Protein AF-A0A943KEZ8-F1 (afdb_monomer_lite)

Radius of gyration: 39.44 Å; chains: 1; bounding box: 68×54×112 Å

Structure (mmCIF, N/CA/C/O backbone):
data_AF-A0A943KEZ8-F1
#
_entry.id   AF-A0A943KEZ8-F1
#
loop_
_atom_site.group_PDB
_atom_site.id
_atom_site.type_symbol
_atom_site.label_atom_id
_atom_site.label_alt_id
_atom_site.label_comp_id
_atom_site.label_asym_id
_atom_site.label_entity_id
_atom_site.label_seq_id
_atom_site.pdbx_PDB_ins_code
_atom_site.Cartn_x
_atom_site.Cartn_y
_atom_site.Cartn_z
_atom_site.occupancy
_atom_site.B_iso_or_equiv
_atom_site.auth_seq_id
_atom_site.auth_comp_id
_atom_site.auth_asym_id
_atom_site.auth_atom_id
_atom_site.pdbx_PDB_model_num
ATOM 1 N N . MET A 1 1 ? -44.446 8.810 81.508 1.00 45.78 1 MET A N 1
ATOM 2 C CA . MET A 1 1 ? -43.517 8.700 80.352 1.00 45.78 1 MET A CA 1
ATOM 3 C C . MET A 1 1 ? -42.899 10.041 79.927 1.00 45.78 1 MET A C 1
ATOM 5 O O . MET A 1 1 ? -42.283 10.109 78.877 1.00 45.78 1 MET A O 1
ATOM 9 N N . ALA A 1 2 ? -42.937 11.063 80.788 1.00 45.16 2 ALA A N 1
ATOM 10 C CA . ALA A 1 2 ? -42.216 12.330 80.627 1.00 45.16 2 ALA A CA 1
ATOM 11 C C . ALA A 1 2 ? -41.292 12.594 81.838 1.00 45.16 2 ALA A C 1
ATOM 13 O O . ALA A 1 2 ? -41.100 13.724 82.258 1.00 45.16 2 ALA A O 1
ATOM 14 N N . GLU A 1 3 ? -40.762 11.524 82.444 1.00 40.28 3 GLU A N 1
ATOM 15 C CA . GLU A 1 3 ? -40.077 11.580 83.750 1.00 40.28 3 GLU A CA 1
ATOM 16 C C . GLU A 1 3 ? -38.714 10.853 83.755 1.00 40.28 3 GLU A C 1
ATOM 18 O O . GLU A 1 3 ? -38.039 10.785 84.773 1.00 40.28 3 GLU A O 1
ATOM 23 N N . ARG A 1 4 ? -38.266 10.327 82.601 1.00 48.12 4 ARG A N 1
ATOM 24 C CA . ARG A 1 4 ? -36.913 9.751 82.413 1.00 48.12 4 ARG A CA 1
ATOM 25 C C . ARG A 1 4 ? -36.023 10.520 81.435 1.00 48.12 4 ARG A C 1
ATOM 27 O O . ARG A 1 4 ? -34.868 10.161 81.252 1.00 48.12 4 ARG A O 1
ATOM 34 N N . LEU A 1 5 ? -36.535 11.588 80.836 1.00 49.25 5 LEU A N 1
ATOM 35 C CA . LEU A 1 5 ? -35.779 12.491 79.974 1.00 49.25 5 LEU A CA 1
ATOM 36 C C . LEU A 1 5 ? -36.129 13.901 80.430 1.00 49.25 5 LEU A C 1
ATOM 38 O O . LEU A 1 5 ? -37.145 14.453 80.021 1.00 49.25 5 LEU A O 1
ATOM 42 N N . GLY A 1 6 ? -35.332 14.429 81.360 1.00 46.72 6 GLY A N 1
ATOM 43 C CA . GLY A 1 6 ? -35.483 15.762 81.940 1.00 46.72 6 GLY A CA 1
ATOM 44 C C . GLY A 1 6 ? -35.232 16.870 80.922 1.00 46.72 6 GLY A C 1
ATOM 45 O O . GLY A 1 6 ? -34.249 17.596 81.027 1.00 46.72 6 GLY A O 1
ATOM 46 N N . VAL A 1 7 ? -36.114 17.002 79.935 1.00 43.28 7 VAL A N 1
ATOM 47 C CA . VAL A 1 7 ? -36.135 18.121 78.998 1.00 43.28 7 VAL A CA 1
ATOM 48 C C . VAL A 1 7 ? -37.590 18.515 78.773 1.00 43.28 7 VAL A C 1
ATOM 50 O O . VAL A 1 7 ? -38.419 17.731 78.328 1.00 43.28 7 VAL A O 1
ATOM 53 N N . THR A 1 8 ? -37.885 19.747 79.164 1.00 42.28 8 THR A N 1
ATOM 54 C CA . THR A 1 8 ? -39.201 20.385 79.192 1.00 42.28 8 THR A CA 1
ATOM 55 C C . THR A 1 8 ? -39.702 20.715 77.780 1.00 42.28 8 THR A C 1
ATOM 57 O O . THR A 1 8 ? -38.915 21.110 76.917 1.00 42.28 8 THR A O 1
ATOM 60 N N . ASP A 1 9 ? -41.027 20.662 77.584 1.00 48.47 9 ASP A N 1
ATOM 61 C CA . ASP A 1 9 ? -41.795 20.967 76.351 1.00 48.47 9 ASP A CA 1
ATOM 62 C C . ASP A 1 9 ? -41.469 22.305 75.653 1.00 48.47 9 ASP A C 1
ATOM 64 O O . ASP A 1 9 ? -41.923 22.586 74.545 1.00 48.47 9 ASP A O 1
ATOM 68 N N . LYS A 1 10 ? -40.619 23.143 76.249 1.00 45.59 10 LYS A N 1
ATOM 69 C CA . LYS A 1 10 ? -40.111 24.372 75.629 1.00 45.59 10 LYS A CA 1
ATOM 70 C C . LYS A 1 10 ? -39.054 24.125 74.543 1.00 45.59 10 LYS A C 1
ATOM 72 O O . LYS A 1 10 ? -38.742 25.053 73.799 1.00 45.59 10 LYS A O 1
ATOM 77 N N . ALA A 1 11 ? -38.511 22.910 74.423 1.00 46.69 11 ALA A N 1
ATOM 78 C CA . ALA A 1 11 ? -37.498 22.575 73.415 1.00 46.69 11 ALA A CA 1
ATOM 79 C C . ALA A 1 11 ? -38.075 22.281 72.014 1.00 46.69 11 ALA A C 1
ATOM 81 O O . ALA A 1 11 ? -37.350 22.383 71.025 1.00 46.69 11 ALA A O 1
ATOM 82 N N . VAL A 1 12 ? -39.370 21.966 71.904 1.00 45.66 12 VAL A N 1
ATOM 83 C CA . VAL A 1 12 ? -40.003 21.654 70.609 1.00 45.66 12 VAL A CA 1
ATOM 84 C C . VAL A 1 12 ? -40.349 22.931 69.833 1.00 45.66 12 VAL A C 1
ATOM 86 O O . VAL A 1 12 ? -40.200 22.974 68.617 1.00 45.66 12 VAL A O 1
ATOM 89 N N . SER A 1 13 ? -40.673 24.028 70.526 1.00 47.19 13 SER A N 1
ATOM 90 C CA . SER A 1 13 ? -41.039 25.301 69.881 1.00 47.19 13 SER A CA 1
ATOM 91 C C . SER A 1 13 ? -39.859 26.039 69.223 1.00 47.19 13 SER A C 1
ATOM 93 O O . SER A 1 13 ? -40.076 26.858 68.336 1.00 47.19 13 SER A O 1
ATOM 95 N N . ARG A 1 14 ? -38.602 25.731 69.582 1.00 43.28 14 ARG A N 1
ATOM 96 C CA . ARG A 1 14 ? -37.415 26.326 68.930 1.00 43.28 14 ARG A CA 1
ATOM 97 C C . ARG A 1 14 ? -36.926 25.558 67.696 1.00 43.28 14 ARG A C 1
ATOM 99 O O . ARG A 1 14 ? -36.052 26.063 66.996 1.00 43.28 14 ARG A O 1
ATOM 106 N N . ARG A 1 15 ? -37.483 24.373 67.407 1.00 50.00 15 ARG A N 1
ATOM 107 C CA . ARG A 1 15 ? -37.123 23.570 66.222 1.00 50.00 15 ARG A CA 1
ATOM 108 C C . ARG A 1 15 ? -37.780 24.043 64.923 1.00 50.00 15 ARG A C 1
ATOM 110 O O . ARG A 1 15 ? -37.242 23.746 63.866 1.00 50.00 15 ARG A O 1
ATOM 117 N N . GLU A 1 16 ? -38.867 24.814 64.979 1.00 46.09 16 GLU A N 1
ATOM 118 C CA . GLU A 1 16 ? -39.519 25.341 63.768 1.00 46.09 16 GLU A CA 1
ATOM 119 C C . GLU A 1 16 ? -38.921 26.659 63.249 1.00 46.09 16 GLU A C 1
ATOM 121 O O . GLU A 1 16 ? -39.161 27.032 62.106 1.00 46.09 16 GLU A O 1
ATOM 126 N N . THR A 1 17 ? -38.114 27.380 64.039 1.00 48.50 17 THR A N 1
ATOM 127 C CA . THR A 1 17 ? -37.692 28.755 63.686 1.00 48.50 17 THR A CA 1
ATOM 128 C C . THR A 1 17 ? -36.254 28.883 63.161 1.00 48.50 17 THR A C 1
ATOM 130 O O . THR A 1 17 ? -35.682 29.972 63.184 1.00 48.50 17 THR A O 1
ATOM 133 N N . GLY A 1 18 ? -35.647 27.796 62.670 1.00 47.22 18 GLY A N 1
ATOM 134 C CA . GLY A 1 18 ? -34.486 27.867 61.764 1.00 47.22 18 GLY A CA 1
ATOM 135 C C . GLY A 1 18 ? -33.229 28.598 62.272 1.00 47.22 18 GLY A C 1
ATOM 136 O O . GLY A 1 18 ? -32.438 29.073 61.461 1.00 47.22 18 GLY A O 1
ATOM 137 N N . LYS A 1 19 ? -33.012 28.711 63.589 1.00 44.53 19 LYS A N 1
ATOM 138 C CA . LYS A 1 19 ? -31.811 29.337 64.175 1.00 44.53 19 LYS A CA 1
ATOM 139 C C . LYS A 1 19 ? -31.257 28.501 65.326 1.00 44.53 19 LYS A C 1
ATOM 141 O O . LYS A 1 19 ? -31.644 28.675 66.477 1.00 44.53 19 LYS A O 1
ATOM 146 N N . GLY A 1 20 ? -30.317 27.619 65.002 1.00 41.53 20 GLY A N 1
ATOM 147 C CA . GLY A 1 20 ? -29.511 26.890 65.980 1.00 41.53 20 GLY A CA 1
ATOM 148 C C . GLY A 1 20 ? -29.122 25.515 65.460 1.00 41.53 20 GLY A C 1
ATOM 149 O O . GLY A 1 20 ? -29.878 24.565 65.617 1.00 41.53 20 GLY A O 1
ATOM 150 N N . MET A 1 21 ? -27.954 25.420 64.827 1.00 43.69 21 MET A N 1
ATOM 151 C CA . MET A 1 21 ? -27.313 24.150 64.486 1.00 43.69 21 MET A CA 1
ATOM 152 C C . MET A 1 21 ? -27.112 23.347 65.784 1.00 43.69 21 MET A C 1
ATOM 154 O O . MET A 1 21 ? -26.421 23.843 66.677 1.00 43.69 21 MET A O 1
ATOM 158 N N . PRO A 1 22 ? -27.747 22.171 65.953 1.00 46.72 22 PRO A N 1
ATOM 159 C CA . PRO A 1 22 ? -27.525 21.360 67.135 1.00 46.72 22 PRO A CA 1
ATOM 160 C C . PRO A 1 22 ? -26.103 20.798 67.081 1.00 46.72 22 PRO A C 1
ATOM 162 O O . PRO A 1 22 ? -25.674 20.238 66.074 1.00 46.72 22 PRO A O 1
ATOM 165 N N . ASP A 1 23 ? -25.388 21.024 68.177 1.00 42.66 23 ASP A N 1
ATOM 166 C CA . ASP A 1 23 ? -24.008 20.635 68.434 1.00 42.66 23 ASP A CA 1
ATOM 167 C C . ASP A 1 23 ? -23.737 19.180 67.997 1.00 42.66 23 ASP A C 1
ATOM 169 O O . ASP A 1 23 ? -24.479 18.253 68.343 1.00 42.66 23 ASP A O 1
ATOM 173 N N . VAL A 1 24 ? -22.669 18.985 67.219 1.00 48.16 24 VAL A N 1
ATOM 174 C CA . VAL A 1 24 ? -22.302 17.748 66.489 1.00 48.16 24 VAL A CA 1
ATOM 175 C C . VAL A 1 24 ? -22.078 16.551 67.436 1.00 48.16 24 VAL A C 1
ATOM 177 O O . VAL A 1 24 ? -22.014 15.396 67.015 1.00 48.16 24 VAL A O 1
ATOM 180 N N . SER A 1 25 ? -22.043 16.807 68.741 1.00 48.12 25 SER A N 1
ATOM 181 C CA . SER A 1 25 ? -21.873 15.821 69.806 1.00 48.12 25 SER A CA 1
ATOM 182 C C . SER A 1 25 ? -23.122 14.970 70.102 1.00 48.12 25 SER A C 1
ATOM 184 O O . SER A 1 25 ? -23.000 13.945 70.770 1.00 48.12 25 SER A O 1
ATOM 186 N N . LEU A 1 26 ? -24.311 15.330 69.595 1.00 49.94 26 LEU A N 1
ATOM 187 C CA . LEU A 1 26 ? -25.557 14.562 69.806 1.00 49.94 26 LEU A CA 1
ATOM 188 C C . LEU A 1 26 ? -25.949 13.634 68.639 1.00 49.94 26 LEU A C 1
ATOM 190 O O . LEU A 1 26 ? -26.877 12.841 68.783 1.00 49.94 26 LEU A O 1
ATOM 194 N N . LEU A 1 27 ? -25.246 13.685 67.502 1.00 48.47 27 LEU A N 1
ATOM 195 C CA . LEU A 1 27 ? -25.521 12.824 66.338 1.00 48.47 27 LEU A CA 1
ATOM 196 C C . LEU A 1 27 ? -24.851 11.444 66.428 1.00 48.47 27 LEU A C 1
ATOM 198 O O . LEU A 1 27 ? -25.364 10.470 65.881 1.00 48.47 27 LEU A O 1
ATOM 202 N N . LYS A 1 28 ? -23.730 11.339 67.151 1.00 45.66 28 LYS A N 1
ATOM 203 C CA . LYS A 1 28 ? -22.997 10.076 67.334 1.00 45.66 28 LYS A CA 1
ATOM 204 C C . LYS A 1 28 ? -23.799 9.007 68.100 1.00 45.66 28 LYS A C 1
ATOM 206 O O . LYS A 1 28 ? -23.933 7.906 67.566 1.00 45.66 28 LYS A O 1
ATOM 211 N N . PRO A 1 29 ? -24.412 9.317 69.262 1.00 49.44 29 PRO A N 1
ATOM 212 C CA . PRO A 1 29 ? -25.132 8.314 70.056 1.00 49.44 29 PRO A CA 1
ATOM 213 C C . PRO A 1 29 ? -26.393 7.771 69.361 1.00 49.44 29 PRO A C 1
ATOM 215 O O . PRO A 1 29 ? -26.794 6.629 69.580 1.00 49.44 29 PRO A O 1
ATOM 218 N N . LEU A 1 30 ? -27.019 8.578 68.496 1.00 45.81 30 LEU A N 1
ATOM 219 C CA . LEU A 1 30 ? -28.209 8.183 67.734 1.00 45.81 30 LEU A CA 1
ATOM 220 C C . LEU A 1 30 ? -27.876 7.206 66.595 1.00 45.81 30 LEU A C 1
ATOM 222 O O . LEU A 1 30 ? -28.643 6.274 66.368 1.00 45.81 30 LEU A O 1
ATOM 226 N N . SER A 1 31 ? -26.721 7.362 65.935 1.00 47.72 31 SER A N 1
ATOM 227 C CA . SER A 1 31 ? -26.281 6.444 64.869 1.00 47.72 31 SER A CA 1
ATOM 228 C C . SER A 1 31 ? -25.944 5.039 65.387 1.00 47.72 31 SER A C 1
ATOM 230 O O . SER A 1 31 ? -26.263 4.048 64.734 1.00 47.72 31 SER A O 1
ATOM 232 N N . GLU A 1 32 ? -25.385 4.939 66.598 1.00 46.97 32 GLU A N 1
ATOM 233 C CA . GLU A 1 32 ? -25.014 3.661 67.222 1.00 46.97 32 GLU A CA 1
ATOM 234 C C . GLU A 1 32 ? -26.228 2.885 67.749 1.00 46.97 32 GLU A C 1
ATOM 236 O O . GLU A 1 32 ? -26.210 1.658 67.765 1.00 46.97 32 GLU A O 1
ATOM 241 N N . THR A 1 33 ? -27.307 3.578 68.131 1.00 48.47 33 THR A N 1
ATOM 242 C CA . THR A 1 33 ? -28.525 2.923 68.642 1.00 48.47 33 THR A CA 1
ATOM 243 C C . THR A 1 33 ? -29.426 2.400 67.512 1.00 48.47 33 THR A C 1
ATOM 245 O O . THR A 1 33 ? -30.185 1.457 67.723 1.00 48.47 33 THR A O 1
ATOM 248 N N . LEU A 1 34 ? -29.349 2.992 66.313 1.00 49.62 34 LEU A N 1
ATOM 249 C CA . LEU A 1 34 ? -30.162 2.614 65.145 1.00 49.62 34 LEU A CA 1
ATOM 250 C C . LEU A 1 34 ? -29.391 1.822 64.075 1.00 49.62 34 LEU A C 1
ATOM 252 O O . LEU A 1 34 ? -30.027 1.235 63.208 1.00 49.62 34 LEU A O 1
ATOM 256 N N . GLY A 1 35 ? -28.056 1.755 64.146 1.00 46.34 35 GLY A N 1
ATOM 257 C CA . GLY A 1 35 ? -27.237 0.946 63.235 1.00 46.34 35 GLY A CA 1
ATOM 258 C C . GLY A 1 35 ? -27.130 1.504 61.812 1.00 46.34 35 GLY A C 1
ATOM 259 O O . GLY A 1 35 ? -26.922 0.732 60.880 1.00 46.34 35 GLY A O 1
ATOM 260 N N . VAL A 1 36 ? -27.275 2.823 61.632 1.00 53.84 36 VAL A N 1
ATOM 261 C CA . VAL A 1 36 ? -27.346 3.469 60.309 1.00 53.84 36 VAL A CA 1
ATOM 262 C C . VAL A 1 36 ? -26.367 4.646 60.194 1.00 53.84 36 VAL A C 1
ATOM 264 O O . VAL A 1 36 ? -26.183 5.414 61.141 1.00 53.84 36 VAL A O 1
ATOM 267 N N . SER A 1 37 ? -25.727 4.791 59.028 1.00 49.94 37 SER A N 1
ATOM 268 C CA . SER A 1 37 ? -24.712 5.813 58.724 1.00 49.94 37 SER A CA 1
ATOM 269 C C . SER A 1 37 ? -25.313 7.220 58.539 1.00 49.94 37 SER A C 1
ATOM 271 O O . SER A 1 37 ? -26.385 7.389 57.963 1.00 49.94 37 SER A O 1
ATOM 273 N N . VAL A 1 38 ? -24.584 8.262 58.969 1.00 50.91 38 VAL A N 1
ATOM 274 C CA . VAL A 1 38 ? -24.990 9.688 58.894 1.00 50.91 38 VAL A CA 1
ATOM 275 C C . VAL A 1 38 ? -25.329 10.138 57.462 1.00 50.91 38 VAL A C 1
ATOM 277 O O . VAL A 1 38 ? -26.118 11.063 57.277 1.00 50.91 38 VAL A O 1
ATOM 280 N N . ASN A 1 39 ? -24.785 9.458 56.449 1.00 47.41 39 ASN A N 1
ATOM 281 C CA . ASN A 1 39 ? -25.059 9.749 55.041 1.00 47.41 39 ASN A CA 1
ATOM 282 C C . ASN A 1 39 ? -26.491 9.371 54.609 1.00 47.41 39 ASN A C 1
ATOM 284 O O . ASN A 1 39 ? -27.020 9.979 53.684 1.00 47.41 39 ASN A O 1
ATOM 288 N N . GLU A 1 40 ? -27.139 8.417 55.285 1.00 51.12 40 GLU A N 1
ATOM 289 C CA . GLU A 1 40 ? -28.510 7.974 54.969 1.00 51.12 40 GLU A CA 1
ATOM 290 C C . GLU A 1 40 ? -29.570 8.913 55.566 1.00 51.12 40 GLU A C 1
ATOM 292 O O . GLU A 1 40 ? -30.602 9.174 54.952 1.00 51.12 40 GLU A O 1
ATOM 297 N N . LEU A 1 41 ? -29.273 9.527 56.716 1.00 49.09 41 LEU A N 1
ATOM 298 C CA . LEU A 1 41 ? -30.135 10.538 57.343 1.00 49.09 41 LEU A CA 1
ATOM 299 C C . LEU A 1 41 ? -30.194 11.857 56.556 1.00 49.09 41 LEU A C 1
ATOM 301 O O . LEU A 1 41 ? -31.181 12.581 56.658 1.00 49.09 41 LEU A O 1
AT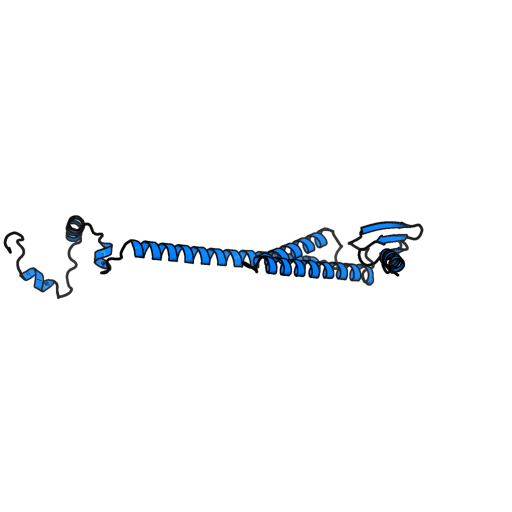OM 305 N N . LEU A 1 42 ? -29.153 12.178 55.778 1.00 49.59 42 LEU A N 1
ATOM 306 C CA . LEU A 1 42 ? -29.086 13.402 54.970 1.00 49.59 42 LEU A CA 1
ATOM 307 C C . LEU A 1 42 ? -29.726 13.258 53.581 1.00 49.59 42 LEU A C 1
ATOM 309 O O . LEU A 1 42 ? -30.043 14.272 52.964 1.00 49.59 42 LEU A O 1
ATOM 313 N N . ALA A 1 43 ? -29.921 12.029 53.094 1.00 51.75 43 ALA A N 1
ATOM 314 C CA . ALA A 1 43 ? -30.446 11.765 51.754 1.00 51.75 43 ALA A CA 1
ATOM 315 C C . ALA A 1 43 ? -31.956 11.469 51.724 1.00 51.75 43 ALA A C 1
ATOM 317 O O . ALA A 1 43 ? -32.569 11.605 50.671 1.00 51.75 43 ALA A O 1
ATOM 318 N N . GLY A 1 44 ? -32.572 11.094 52.852 1.00 48.34 44 GLY A N 1
ATOM 319 C CA . GLY A 1 44 ? -34.027 10.911 52.949 1.00 48.34 44 GLY A CA 1
ATOM 320 C C . GLY A 1 44 ? -34.610 9.737 52.149 1.00 48.34 44 GLY A C 1
ATOM 321 O O . GLY A 1 44 ? -35.824 9.555 52.161 1.00 48.34 44 GLY A O 1
ATOM 322 N N . GLU A 1 45 ? -33.780 8.916 51.504 1.00 52.72 45 GLU A N 1
ATOM 323 C CA . GLU A 1 45 ? -34.186 7.686 50.824 1.00 52.72 45 GLU A CA 1
ATOM 324 C C . GLU A 1 45 ? -33.260 6.544 51.252 1.00 52.72 45 GLU A C 1
ATOM 326 O O . GLU A 1 45 ? -32.041 6.615 51.085 1.00 52.72 45 GLU A O 1
ATOM 331 N N . ALA A 1 46 ? -33.846 5.482 51.810 1.00 47.41 46 ALA A N 1
ATOM 332 C CA . ALA A 1 46 ? -33.157 4.213 51.993 1.00 47.41 46 ALA A CA 1
ATOM 333 C C . ALA A 1 46 ? -32.938 3.608 50.603 1.00 47.41 46 ALA A C 1
ATOM 335 O O . ALA A 1 46 ? -33.883 3.155 49.957 1.00 47.41 46 ALA A O 1
ATOM 336 N N . ILE A 1 47 ? -31.702 3.661 50.111 1.00 50.50 47 ILE A N 1
ATOM 337 C CA . ILE A 1 47 ? -31.355 3.018 48.848 1.00 50.50 47 ILE A CA 1
ATOM 338 C C . ILE A 1 47 ? -30.995 1.570 49.169 1.00 50.50 47 ILE A C 1
ATOM 340 O O . ILE A 1 47 ? -29.971 1.306 49.798 1.00 50.50 47 ILE A O 1
ATOM 344 N N . GLU A 1 48 ? -31.845 0.641 48.733 1.00 53.69 48 GLU A N 1
ATOM 345 C CA . GLU A 1 48 ? -31.593 -0.797 48.826 1.00 53.69 48 GLU A CA 1
ATOM 346 C C . GLU A 1 48 ? -30.215 -1.135 48.213 1.00 53.69 48 GLU A C 1
ATOM 348 O O . GLU A 1 48 ? -29.928 -0.726 47.077 1.00 53.69 48 GLU A O 1
ATOM 353 N N . PRO A 1 49 ? -29.344 -1.883 48.918 1.00 55.03 49 PRO A N 1
ATOM 354 C CA . PRO A 1 49 ? -27.961 -2.140 48.500 1.00 55.03 49 PRO A CA 1
ATOM 355 C C . PRO A 1 49 ? -27.863 -2.840 47.134 1.00 55.03 49 PRO A C 1
ATOM 357 O O . PRO A 1 49 ? -26.878 -2.680 46.411 1.00 55.03 49 PRO A O 1
ATOM 360 N N . GLU A 1 50 ? -28.913 -3.558 46.740 1.00 54.16 50 GLU A N 1
ATOM 361 C CA . GLU A 1 50 ? -29.020 -4.268 45.464 1.00 54.16 50 GLU A CA 1
ATOM 362 C C . GLU A 1 50 ? -29.168 -3.303 44.268 1.00 54.16 50 GLU A C 1
ATOM 364 O O . GLU A 1 50 ? -28.547 -3.504 43.222 1.00 54.16 50 GLU A O 1
ATOM 369 N N . GLN A 1 51 ? -29.873 -2.176 44.444 1.00 54.94 51 GLN A N 1
ATOM 370 C CA . GLN A 1 51 ? -30.022 -1.141 43.407 1.00 54.94 51 GLN A CA 1
ATOM 371 C C . GLN A 1 51 ? -28.774 -0.253 43.267 1.00 54.94 51 GLN A C 1
ATOM 373 O O . GLN A 1 51 ? -28.512 0.284 42.185 1.00 54.94 51 GLN A O 1
ATOM 378 N N . VAL A 1 52 ? -27.984 -0.103 44.338 1.00 57.53 52 VAL A N 1
ATOM 379 C CA . VAL A 1 52 ? -26.674 0.574 44.296 1.00 57.53 52 VAL A CA 1
ATOM 380 C C . VAL A 1 52 ? -25.670 -0.259 43.504 1.00 57.53 52 VAL A C 1
ATOM 382 O O . VAL A 1 52 ? -24.962 0.291 42.659 1.00 57.53 52 VAL A O 1
ATOM 385 N N . MET A 1 53 ? -25.640 -1.576 43.733 1.00 55.00 53 MET A N 1
ATOM 386 C CA . MET A 1 53 ? -24.739 -2.495 43.032 1.00 55.00 53 MET A CA 1
ATOM 387 C C . MET A 1 53 ? -25.047 -2.538 41.530 1.00 55.00 53 MET A C 1
ATOM 389 O O . MET A 1 53 ? -24.150 -2.347 40.715 1.00 55.00 53 MET A O 1
ATOM 393 N N . GLU A 1 54 ? -26.321 -2.670 41.149 1.00 61.16 54 GLU A N 1
ATOM 394 C CA . GLU A 1 54 ? -26.722 -2.746 39.738 1.00 61.16 54 GLU A CA 1
ATOM 395 C C . GLU A 1 54 ? -26.461 -1.429 38.979 1.00 61.16 54 GLU A C 1
ATOM 397 O O . GLU A 1 54 ? -25.982 -1.435 37.840 1.00 61.16 54 GLU A O 1
ATOM 402 N N . ARG A 1 55 ? -26.700 -0.272 39.617 1.00 60.53 55 ARG A N 1
ATOM 403 C CA . ARG A 1 55 ? -26.362 1.044 39.040 1.00 60.53 55 ARG A CA 1
ATOM 404 C C . ARG A 1 55 ? -24.855 1.275 38.966 1.00 60.53 55 ARG A C 1
ATOM 406 O O . ARG A 1 55 ? -24.393 1.851 37.979 1.00 60.53 55 ARG A O 1
ATOM 413 N N . SER A 1 56 ? -24.102 0.829 39.969 1.00 60.03 56 SER A N 1
ATOM 414 C CA . SER A 1 56 ? -22.638 0.890 39.982 1.00 60.03 56 SER A CA 1
ATOM 415 C C . SER A 1 56 ? -22.050 0.031 38.863 1.00 60.03 56 SER A C 1
ATOM 417 O O . SER A 1 56 ? -21.267 0.535 38.061 1.00 60.03 56 SER A O 1
ATOM 419 N N . ASP A 1 57 ? -22.497 -1.214 38.716 1.00 66.75 57 ASP A N 1
ATOM 420 C CA . ASP A 1 57 ? -22.044 -2.121 37.660 1.00 66.75 57 ASP A CA 1
ATOM 421 C C . ASP A 1 57 ? -22.431 -1.609 36.272 1.00 66.75 57 ASP A C 1
ATOM 423 O O . ASP A 1 57 ? -21.608 -1.609 35.354 1.00 66.75 57 ASP A O 1
ATOM 427 N N . ALA A 1 58 ? -23.647 -1.083 36.105 1.00 72.62 58 ALA A N 1
ATOM 428 C CA . ALA A 1 58 ? -24.066 -0.463 34.853 1.00 72.62 58 ALA A CA 1
ATOM 429 C C . ALA A 1 58 ? -23.238 0.790 34.514 1.00 72.62 58 ALA A C 1
ATOM 431 O O . ALA A 1 58 ? -22.905 1.002 33.345 1.00 72.62 58 ALA A O 1
ATOM 432 N N . LEU A 1 59 ? -22.879 1.614 35.503 1.00 74.19 59 LEU A N 1
ATOM 433 C CA . LEU A 1 59 ? -22.033 2.795 35.319 1.00 74.19 59 LEU A CA 1
ATOM 434 C C . LEU A 1 59 ? -20.582 2.411 35.008 1.00 74.19 59 LEU A C 1
ATOM 436 O O . LEU A 1 59 ? -19.980 2.990 34.101 1.00 74.19 59 LEU A O 1
ATOM 440 N N . VAL A 1 60 ? -20.036 1.410 35.699 1.00 72.44 60 VAL A N 1
ATOM 441 C CA . VAL A 1 60 ? -18.699 0.863 35.441 1.00 72.44 60 VAL A CA 1
ATOM 442 C C . VAL A 1 60 ? -18.651 0.245 34.044 1.00 72.44 60 VAL A C 1
ATOM 444 O O . VAL A 1 60 ? -17.758 0.580 33.268 1.00 72.44 60 VAL A O 1
ATOM 447 N N . LEU A 1 61 ? -19.645 -0.557 33.651 1.00 73.94 61 LEU A N 1
ATOM 448 C CA . LEU A 1 61 ? -19.740 -1.155 32.313 1.00 73.94 61 LEU A CA 1
ATOM 449 C C . LEU A 1 61 ? -19.920 -0.109 31.206 1.00 73.94 61 LEU A C 1
ATOM 451 O O . LEU A 1 61 ? -19.323 -0.256 30.136 1.00 73.94 61 LEU A O 1
ATOM 455 N N . ARG A 1 62 ? -20.715 0.945 31.434 1.00 69.31 62 ARG A N 1
ATOM 456 C CA . ARG A 1 62 ? -20.864 2.065 30.486 1.00 69.31 62 ARG A CA 1
ATOM 457 C 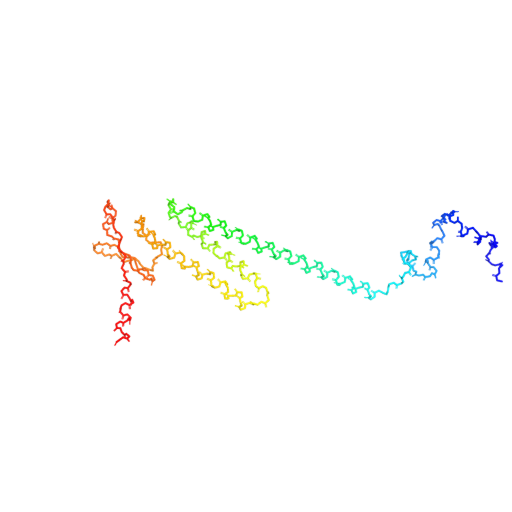C . ARG A 1 62 ? -19.551 2.827 30.337 1.00 69.31 62 ARG A C 1
ATOM 459 O O . ARG A 1 62 ? -19.057 2.947 29.220 1.00 69.31 62 ARG A O 1
ATOM 466 N N . THR A 1 63 ? -18.923 3.211 31.445 1.00 68.81 63 THR A N 1
ATOM 467 C CA . THR A 1 63 ? -17.617 3.893 31.452 1.00 68.81 63 THR A CA 1
ATOM 468 C C . THR A 1 63 ? -16.517 3.033 30.805 1.00 68.81 63 THR A C 1
ATOM 470 O O . THR A 1 63 ? -15.679 3.531 30.047 1.00 68.81 63 THR A O 1
ATOM 473 N N . MET A 1 64 ? -16.532 1.714 31.025 1.00 65.81 64 MET A N 1
ATOM 474 C CA . MET A 1 64 ? -15.597 0.767 30.404 1.00 65.81 64 MET A CA 1
ATOM 475 C C . MET A 1 64 ? -15.845 0.586 28.900 1.00 65.81 64 MET A C 1
ATOM 477 O O . MET A 1 64 ? -14.892 0.556 28.118 1.00 65.81 64 MET A O 1
ATOM 481 N N . LYS A 1 65 ? -17.107 0.497 28.457 1.00 71.88 65 LYS A N 1
ATOM 482 C CA . LYS A 1 65 ? -17.437 0.424 27.023 1.00 71.88 65 LYS A CA 1
ATOM 483 C C . LYS A 1 65 ? -17.078 1.719 26.301 1.00 71.88 65 LYS A C 1
ATOM 485 O O . LYS A 1 65 ? -16.441 1.663 25.251 1.00 71.88 65 LYS A O 1
ATOM 490 N N . GLU A 1 66 ? -17.421 2.870 26.872 1.00 69.75 66 GLU A N 1
ATOM 491 C CA . GLU A 1 66 ? -17.130 4.184 26.289 1.00 69.75 66 GLU A CA 1
ATOM 492 C C . GLU A 1 66 ? -15.621 4.458 26.201 1.00 69.75 66 GLU A C 1
ATOM 494 O O . GLU A 1 66 ? -15.133 4.926 25.164 1.00 69.75 66 GLU A O 1
ATOM 499 N N . SER A 1 67 ? -14.850 4.102 27.236 1.00 67.81 67 SER A N 1
ATOM 500 C CA . SER A 1 67 ? -13.383 4.206 27.190 1.00 67.81 67 SER A CA 1
ATOM 501 C C . SER A 1 67 ? -12.773 3.249 26.160 1.00 67.81 67 SER A C 1
ATOM 503 O O . SER A 1 67 ? -11.919 3.665 25.368 1.00 67.81 67 SER A O 1
ATOM 505 N N . GLY A 1 68 ? -13.265 2.010 26.074 1.00 72.88 68 GLY A N 1
ATOM 506 C CA . GLY A 1 68 ? -12.844 1.037 25.064 1.00 72.88 68 GLY A CA 1
ATOM 507 C C . GLY A 1 68 ? -13.121 1.493 23.626 1.00 72.88 68 GLY A C 1
ATOM 508 O O . GLY A 1 68 ? -12.261 1.356 22.751 1.00 72.88 68 GLY A O 1
ATOM 509 N N . GLU A 1 69 ? -14.283 2.092 23.363 1.00 79.81 69 GLU A N 1
ATOM 510 C CA . GLU A 1 69 ? -14.631 2.632 22.043 1.00 79.81 69 GLU A CA 1
ATOM 511 C C . GLU A 1 69 ? -13.811 3.869 21.672 1.00 79.81 69 GLU A C 1
ATOM 513 O O . GLU A 1 69 ? -13.458 4.056 20.500 1.00 79.81 69 GLU A O 1
ATOM 518 N N . ARG A 1 70 ? -13.480 4.719 22.650 1.00 78.25 70 ARG A N 1
ATOM 519 C CA . ARG A 1 70 ? -12.612 5.883 22.434 1.00 78.25 70 ARG A CA 1
ATOM 520 C C . ARG A 1 70 ? -11.193 5.447 22.071 1.00 78.25 70 ARG A C 1
ATOM 522 O O . ARG A 1 70 ? -10.651 5.936 21.079 1.00 78.25 70 ARG A O 1
ATOM 529 N N . ILE A 1 71 ? -10.635 4.480 22.801 1.00 81.12 71 ILE A N 1
ATOM 530 C CA . ILE A 1 71 ? -9.315 3.893 22.518 1.00 81.12 71 ILE A CA 1
ATOM 531 C C . ILE A 1 71 ? -9.318 3.185 21.157 1.00 81.12 71 ILE A C 1
ATOM 533 O O . ILE A 1 71 ? -8.382 3.344 20.375 1.00 81.12 71 ILE A O 1
ATOM 537 N N . TRP A 1 72 ? -10.385 2.451 20.827 1.00 81.12 72 TRP A N 1
ATOM 538 C CA . TRP A 1 72 ? -10.508 1.767 19.538 1.00 81.12 72 TRP A CA 1
ATOM 539 C C . TRP A 1 72 ? -10.512 2.734 18.356 1.00 81.12 72 TRP A C 1
ATOM 541 O O . TRP A 1 72 ? -9.770 2.542 17.388 1.00 81.12 72 TRP A O 1
ATOM 551 N N . ARG A 1 73 ? -11.337 3.786 18.436 1.00 84.12 73 ARG A N 1
ATOM 552 C CA . ARG A 1 73 ? -11.401 4.831 17.407 1.00 84.12 73 ARG A CA 1
ATOM 553 C C . ARG A 1 73 ? -10.064 5.543 17.272 1.00 84.12 73 ARG A C 1
ATOM 555 O O . ARG A 1 73 ? -9.609 5.732 16.149 1.00 84.12 73 ARG A O 1
ATOM 562 N N . PHE A 1 74 ? -9.424 5.872 18.391 1.00 86.56 74 PHE A N 1
ATOM 563 C CA . PHE A 1 74 ? -8.105 6.492 18.392 1.00 86.56 74 PHE A CA 1
ATOM 564 C C . PHE A 1 74 ? -7.066 5.599 17.704 1.00 86.56 74 PHE A C 1
ATOM 566 O O . PHE A 1 74 ? -6.443 6.032 16.739 1.00 86.56 74 PHE A O 1
ATOM 573 N N . ARG A 1 75 ? -6.954 4.324 18.101 1.00 86.88 75 ARG A N 1
ATOM 574 C CA . ARG A 1 75 ? -6.024 3.359 17.489 1.00 86.88 75 ARG A CA 1
ATOM 575 C C . ARG A 1 75 ? -6.238 3.216 15.984 1.00 86.88 75 ARG A C 1
ATOM 577 O O . ARG A 1 75 ? -5.277 3.219 15.222 1.00 86.88 75 ARG A O 1
ATOM 584 N N . ARG A 1 76 ? -7.495 3.113 15.548 1.00 87.38 76 ARG A N 1
ATOM 585 C CA . ARG A 1 76 ? -7.848 3.039 14.126 1.00 87.38 76 ARG A CA 1
ATOM 586 C C . ARG A 1 76 ? -7.427 4.304 13.375 1.00 87.38 76 ARG A C 1
ATOM 588 O O . ARG A 1 76 ? -6.846 4.201 12.303 1.00 87.38 76 ARG A O 1
ATOM 595 N N . ASN A 1 77 ? -7.708 5.482 13.928 1.00 88.50 77 ASN A N 1
ATOM 596 C CA . ASN A 1 77 ? -7.368 6.756 13.295 1.00 88.50 77 ASN A CA 1
ATOM 597 C C . ASN A 1 77 ? -5.849 6.973 13.229 1.00 88.50 77 ASN A C 1
ATOM 599 O O . ASN A 1 77 ? -5.359 7.473 12.223 1.00 88.50 77 ASN A O 1
ATOM 603 N N . VAL A 1 78 ? -5.105 6.544 14.254 1.00 90.56 78 VAL A N 1
ATOM 604 C CA . VAL A 1 78 ? -3.634 6.559 14.249 1.00 90.56 78 VAL A CA 1
ATOM 605 C C . VAL A 1 78 ? -3.082 5.647 13.153 1.00 90.56 78 VAL A C 1
ATOM 607 O O . VAL A 1 78 ? -2.208 6.076 12.406 1.00 90.56 78 VAL A O 1
ATOM 610 N N . LEU A 1 79 ? -3.619 4.431 12.995 1.00 90.94 79 LEU A N 1
ATOM 611 C CA . LEU A 1 79 ? -3.230 3.537 11.896 1.00 90.94 79 LEU A CA 1
ATOM 612 C C . LEU A 1 79 ? -3.526 4.150 10.519 1.00 90.94 79 LEU A C 1
ATOM 614 O O . LEU A 1 79 ? -2.677 4.078 9.634 1.00 90.94 79 LEU A O 1
ATOM 618 N N . TYR A 1 80 ? -4.695 4.778 10.347 1.00 90.69 80 TYR A N 1
ATOM 619 C CA . TYR A 1 80 ? -5.033 5.487 9.110 1.00 90.69 80 TYR A CA 1
ATOM 620 C C . TYR A 1 80 ? -4.057 6.625 8.817 1.00 90.69 80 TYR A C 1
ATOM 622 O O . TYR A 1 80 ? -3.567 6.725 7.697 1.00 90.69 80 TYR A O 1
ATOM 630 N N . ALA A 1 81 ? -3.761 7.462 9.814 1.00 92.00 81 ALA A N 1
ATOM 631 C CA . ALA A 1 81 ? -2.844 8.583 9.659 1.00 92.00 81 ALA A CA 1
ATOM 632 C C . ALA A 1 81 ? -1.427 8.104 9.314 1.00 92.00 81 ALA A C 1
ATOM 634 O O . ALA A 1 81 ? -0.832 8.595 8.359 1.00 92.00 81 ALA A O 1
ATOM 635 N N . LEU A 1 82 ? -0.913 7.102 10.033 1.00 93.31 82 LEU A N 1
ATOM 636 C CA . LEU A 1 82 ? 0.417 6.546 9.786 1.00 93.31 82 LEU A CA 1
ATOM 637 C C . LEU A 1 82 ? 0.512 5.901 8.397 1.00 93.31 82 LEU A C 1
ATOM 639 O O . LEU A 1 82 ? 1.466 6.156 7.664 1.00 93.31 82 LEU A O 1
ATOM 643 N N . GLY A 1 83 ? -0.500 5.116 8.013 1.00 91.00 83 GLY A N 1
ATOM 644 C CA . GLY A 1 83 ? -0.581 4.522 6.681 1.00 91.00 83 GLY A CA 1
ATOM 645 C C . GLY A 1 83 ? -0.629 5.582 5.578 1.00 91.00 83 GLY A C 1
ATOM 646 O O . GLY A 1 83 ? 0.127 5.496 4.615 1.00 91.00 83 GLY A O 1
ATOM 647 N N . ALA A 1 84 ? -1.452 6.622 5.744 1.00 89.19 84 ALA A N 1
ATOM 648 C CA . ALA A 1 84 ? -1.563 7.718 4.783 1.00 89.19 84 ALA A CA 1
ATOM 649 C C . ALA A 1 84 ? -0.250 8.502 4.631 1.00 89.19 84 ALA A C 1
ATOM 651 O O . ALA A 1 84 ? 0.140 8.809 3.507 1.00 89.19 84 ALA A O 1
ATOM 652 N N . VAL A 1 85 ? 0.456 8.781 5.731 1.00 91.69 85 VAL A N 1
ATOM 653 C CA . VAL A 1 85 ? 1.756 9.473 5.703 1.00 91.69 85 VAL A CA 1
ATOM 654 C C . VAL A 1 85 ? 2.814 8.638 4.984 1.00 91.69 85 VAL A C 1
ATOM 656 O O . VAL A 1 85 ? 3.542 9.178 4.155 1.00 91.69 85 VAL A O 1
ATOM 659 N N . LEU A 1 86 ? 2.881 7.327 5.241 1.00 89.06 86 LEU A N 1
ATOM 660 C CA . LEU A 1 86 ? 3.829 6.440 4.557 1.00 89.06 86 LEU A CA 1
ATOM 661 C C . LEU A 1 86 ? 3.558 6.352 3.051 1.00 89.06 86 LEU A C 1
ATOM 663 O O . LEU A 1 86 ? 4.496 6.411 2.255 1.00 89.06 86 LEU A O 1
ATOM 667 N N . LEU A 1 87 ? 2.287 6.266 2.651 1.00 87.00 87 LEU A N 1
ATOM 668 C CA . LEU A 1 87 ? 1.912 6.253 1.236 1.00 87.00 87 LEU A CA 1
ATOM 669 C C . LEU A 1 87 ? 2.189 7.590 0.552 1.00 87.00 87 LEU A C 1
ATOM 671 O O . LEU A 1 87 ? 2.758 7.603 -0.537 1.00 87.00 87 LEU A O 1
ATOM 675 N N . ALA A 1 88 ? 1.829 8.705 1.188 1.00 86.00 88 ALA A N 1
ATOM 676 C CA . ALA A 1 88 ? 2.107 10.037 0.663 1.00 86.00 88 ALA A CA 1
ATOM 677 C C . ALA A 1 88 ? 3.617 10.270 0.530 1.00 86.00 88 ALA A C 1
ATOM 679 O O . ALA A 1 88 ? 4.074 10.729 -0.512 1.00 86.00 88 ALA A O 1
ATOM 680 N N . GLY A 1 89 ? 4.396 9.873 1.540 1.00 83.62 89 GLY A N 1
ATOM 681 C CA . GLY A 1 89 ? 5.855 9.903 1.496 1.00 83.62 89 GLY A CA 1
ATOM 682 C C . GLY A 1 89 ? 6.393 9.090 0.324 1.00 83.62 89 GLY A C 1
ATOM 683 O O . GLY A 1 89 ? 7.106 9.633 -0.514 1.00 83.62 89 GLY A O 1
ATOM 684 N N . SER A 1 90 ? 5.980 7.826 0.192 1.00 80.44 90 SER A N 1
ATOM 685 C CA . SER A 1 90 ? 6.389 6.994 -0.946 1.00 80.44 90 SER A CA 1
ATOM 686 C C . SER A 1 90 ? 6.011 7.596 -2.302 1.00 80.44 90 SER A C 1
ATOM 688 O O . SER A 1 90 ? 6.726 7.354 -3.275 1.00 80.44 90 SER A O 1
ATOM 690 N N . LEU A 1 91 ? 4.896 8.325 -2.391 1.00 76.94 91 LEU A N 1
ATOM 691 C CA . LEU A 1 91 ? 4.449 8.947 -3.632 1.00 76.94 91 LEU A CA 1
ATOM 692 C C . LEU A 1 91 ? 5.278 10.195 -3.978 1.00 76.94 91 LEU A C 1
ATOM 694 O O . LEU A 1 91 ? 5.561 10.442 -5.144 1.00 76.94 91 LEU A O 1
ATOM 698 N N . LEU A 1 92 ? 5.709 10.967 -2.981 1.00 76.00 92 LEU A N 1
ATOM 699 C CA . LEU A 1 92 ? 6.535 12.161 -3.194 1.00 76.00 92 LEU A CA 1
ATOM 700 C C . LEU A 1 92 ? 7.944 11.823 -3.698 1.00 76.00 92 LEU A C 1
ATOM 702 O O . LEU A 1 92 ? 8.517 12.584 -4.474 1.00 76.00 92 LEU A O 1
ATOM 706 N N . PHE A 1 93 ? 8.475 10.655 -3.334 1.00 71.94 93 PHE A N 1
ATOM 707 C CA . PHE A 1 93 ? 9.763 10.161 -3.831 1.00 71.94 93 PHE A CA 1
ATOM 708 C C . PHE A 1 93 ? 9.685 9.518 -5.229 1.00 71.94 93 PHE A C 1
ATOM 710 O O . PHE A 1 93 ? 10.629 8.858 -5.650 1.00 71.94 93 PHE A O 1
ATOM 717 N N . LEU A 1 94 ? 8.601 9.719 -5.997 1.00 63.00 94 LEU A N 1
ATOM 718 C CA . LEU A 1 94 ? 8.472 9.172 -7.358 1.00 63.00 94 LEU A CA 1
ATOM 719 C C . LEU A 1 94 ? 9.601 9.601 -8.324 1.00 63.00 94 LEU A C 1
ATOM 721 O O . LEU A 1 94 ? 9.765 8.958 -9.353 1.00 63.00 94 LEU A O 1
ATOM 725 N N . GLY A 1 95 ? 10.356 10.663 -8.029 1.00 59.44 95 GLY A N 1
ATOM 726 C CA . GLY A 1 95 ? 11.385 11.208 -8.927 1.00 59.44 95 GLY A CA 1
ATOM 727 C C . GLY A 1 95 ? 12.831 11.148 -8.424 1.00 59.44 95 GLY A C 1
ATOM 728 O O . GLY A 1 95 ? 13.725 11.506 -9.180 1.00 59.44 95 GLY A O 1
ATOM 729 N N . PHE A 1 96 ? 13.071 10.725 -7.180 1.00 58.47 96 PHE A N 1
ATOM 730 C CA . PHE A 1 96 ? 14.408 10.654 -6.580 1.00 58.47 96 PHE A CA 1
ATOM 731 C C . PHE A 1 96 ? 14.687 9.203 -6.221 1.00 58.47 96 PHE A C 1
ATOM 733 O O . PHE A 1 96 ? 14.039 8.691 -5.318 1.00 58.47 96 PHE A O 1
ATOM 740 N N . ASP A 1 97 ? 15.583 8.574 -6.982 1.00 54.84 97 ASP A N 1
ATOM 741 C CA . ASP A 1 97 ? 16.120 7.216 -6.848 1.00 54.84 97 ASP A CA 1
ATOM 742 C C . ASP A 1 97 ? 15.205 6.163 -6.205 1.00 54.84 97 ASP A C 1
ATOM 744 O O . ASP A 1 97 ? 14.896 6.171 -5.012 1.00 54.84 97 ASP A O 1
ATOM 748 N N . VAL A 1 98 ? 14.837 5.172 -7.021 1.00 61.75 98 VAL A N 1
ATOM 749 C CA . VAL A 1 98 ? 14.015 4.012 -6.659 1.00 61.75 98 VAL A CA 1
ATOM 750 C C . VAL A 1 98 ? 14.779 3.099 -5.695 1.00 61.75 98 VAL A C 1
ATOM 752 O O . VAL A 1 98 ? 15.253 2.017 -6.035 1.00 61.75 98 VAL A O 1
ATOM 755 N N . SER A 1 99 ? 14.918 3.546 -4.456 1.00 69.62 99 SER A N 1
ATOM 756 C CA . SER A 1 99 ? 15.431 2.733 -3.372 1.00 69.62 99 SER A CA 1
ATOM 757 C C . SER A 1 99 ? 14.347 1.752 -2.947 1.00 69.62 99 SER A C 1
ATOM 759 O O . SER A 1 99 ? 13.178 2.122 -2.785 1.00 69.62 99 SER A O 1
ATOM 761 N N . TYR A 1 100 ? 14.746 0.506 -2.686 1.00 74.00 100 TYR A N 1
ATOM 762 C CA . TYR A 1 100 ? 13.885 -0.512 -2.081 1.00 74.00 100 TYR A CA 1
ATOM 763 C C . TYR A 1 100 ? 13.149 0.015 -0.834 1.00 74.00 100 TYR A C 1
ATOM 765 O O . TYR A 1 100 ? 12.028 -0.404 -0.555 1.00 74.00 100 TYR A O 1
ATOM 773 N N . ALA A 1 101 ? 13.717 1.004 -0.132 1.00 78.56 101 ALA A N 1
ATOM 774 C CA . ALA A 1 101 ? 13.084 1.686 0.995 1.00 78.56 101 ALA A CA 1
ATOM 775 C C . ALA A 1 101 ? 11.714 2.308 0.661 1.00 78.56 101 ALA A C 1
ATOM 777 O O . ALA A 1 101 ? 10.774 2.147 1.438 1.00 78.56 101 ALA A O 1
ATOM 778 N N . ALA A 1 102 ? 11.569 2.982 -0.486 1.00 79.56 102 ALA A N 1
ATOM 779 C CA . ALA A 1 102 ? 10.301 3.602 -0.874 1.00 79.56 102 ALA A CA 1
ATOM 780 C C . ALA A 1 102 ? 9.228 2.540 -1.159 1.00 79.56 102 ALA A C 1
ATOM 782 O O . ALA A 1 102 ? 8.075 2.689 -0.758 1.00 79.56 102 ALA A O 1
ATOM 783 N N . VAL A 1 103 ? 9.626 1.429 -1.785 1.00 78.75 103 VAL A N 1
ATOM 784 C CA . VAL A 1 103 ? 8.738 0.287 -2.044 1.00 78.75 103 VAL A CA 1
ATOM 785 C C . VAL A 1 103 ? 8.284 -0.354 -0.731 1.00 78.75 103 VAL A C 1
ATOM 787 O O . VAL A 1 103 ? 7.086 -0.559 -0.529 1.00 78.75 103 VAL A O 1
ATOM 790 N N . PHE A 1 104 ? 9.204 -0.607 0.204 1.00 84.75 104 PHE A N 1
ATOM 791 C CA . PHE A 1 104 ? 8.852 -1.155 1.517 1.00 84.75 104 PHE A CA 1
ATOM 792 C C . PHE A 1 104 ? 7.968 -0.203 2.333 1.00 84.75 104 PHE A C 1
ATOM 794 O O . PHE A 1 104 ? 7.022 -0.659 2.977 1.00 84.75 104 PHE A O 1
ATOM 801 N N . ALA A 1 105 ? 8.214 1.109 2.270 1.00 87.38 105 ALA A N 1
ATOM 802 C CA . ALA A 1 105 ? 7.366 2.110 2.913 1.00 87.38 105 ALA A CA 1
ATOM 803 C C . ALA A 1 105 ? 5.941 2.109 2.334 1.00 87.38 105 ALA A C 1
ATOM 805 O O . ALA A 1 105 ? 4.973 2.150 3.099 1.00 87.38 105 ALA A O 1
ATOM 806 N N . ALA A 1 106 ? 5.798 1.990 1.008 1.00 86.69 106 ALA A N 1
ATOM 807 C CA . ALA A 1 106 ? 4.495 1.863 0.363 1.00 86.69 106 ALA A CA 1
ATOM 808 C C . ALA A 1 106 ? 3.745 0.613 0.842 1.00 86.69 106 ALA A C 1
ATOM 810 O O . ALA A 1 106 ? 2.594 0.707 1.268 1.00 86.69 106 ALA A O 1
ATOM 811 N N . LEU A 1 107 ? 4.407 -0.548 0.832 1.00 89.06 107 LEU A N 1
ATOM 812 C CA . LEU A 1 107 ? 3.817 -1.815 1.278 1.00 89.06 107 LEU A CA 1
ATOM 813 C C . LEU A 1 107 ? 3.395 -1.762 2.752 1.00 89.06 107 LEU A C 1
ATOM 815 O O . LEU A 1 107 ? 2.288 -2.188 3.092 1.00 89.06 107 LEU A O 1
ATOM 819 N N . ALA A 1 108 ? 4.234 -1.187 3.618 1.00 91.19 108 ALA A N 1
ATOM 820 C CA . ALA A 1 108 ? 3.902 -0.976 5.023 1.00 91.19 108 ALA A CA 1
ATOM 821 C C . ALA A 1 108 ? 2.678 -0.056 5.183 1.00 91.19 108 ALA A C 1
ATOM 823 O O . ALA A 1 108 ? 1.775 -0.362 5.964 1.00 91.19 108 ALA A O 1
ATOM 824 N N . GLY A 1 109 ? 2.603 1.030 4.408 1.00 91.31 109 GLY A N 1
ATOM 825 C CA . GLY A 1 109 ? 1.452 1.933 4.393 1.00 91.31 109 GLY A CA 1
ATOM 826 C C . GLY A 1 109 ? 0.151 1.235 3.980 1.00 91.31 109 GLY A C 1
ATOM 827 O O . GLY A 1 109 ? -0.861 1.363 4.673 1.00 91.31 109 GLY A O 1
ATOM 828 N N . VAL A 1 110 ? 0.187 0.432 2.910 1.00 92.50 110 VAL A N 1
ATOM 829 C CA . VAL A 1 110 ? -0.957 -0.377 2.447 1.00 92.50 110 VAL A CA 1
ATOM 830 C C . VAL A 1 110 ? -1.412 -1.362 3.529 1.00 92.50 110 VAL A C 1
ATOM 832 O O . VAL A 1 110 ? -2.610 -1.465 3.805 1.00 92.50 110 VAL A O 1
ATOM 835 N N . LEU A 1 111 ? -0.474 -2.052 4.186 1.00 93.69 111 LEU A N 1
ATOM 836 C CA . LEU A 1 111 ? -0.782 -3.007 5.252 1.00 93.69 111 LEU A CA 1
ATOM 837 C C . LEU A 1 111 ? -1.465 -2.325 6.447 1.00 93.69 111 LEU A C 1
ATOM 839 O O . LEU A 1 111 ? -2.451 -2.844 6.977 1.00 93.69 111 LEU A O 1
ATOM 843 N N . LEU A 1 112 ? -0.982 -1.145 6.850 1.00 93.50 112 LEU A N 1
ATOM 844 C CA . LEU A 1 112 ? -1.586 -0.369 7.936 1.00 93.50 112 LEU A CA 1
ATOM 845 C C . LEU A 1 112 ? -2.998 0.107 7.587 1.00 93.50 112 LEU A C 1
ATOM 847 O O . LEU A 1 112 ? -3.883 0.034 8.442 1.00 93.50 112 LEU A O 1
ATOM 851 N N . LEU A 1 113 ? -3.239 0.533 6.342 1.00 92.12 113 LEU A N 1
ATOM 852 C CA . LEU A 1 113 ? -4.584 0.878 5.878 1.00 92.12 113 LEU A CA 1
ATOM 853 C C . LEU A 1 113 ? -5.515 -0.336 5.873 1.00 92.12 113 LEU A C 1
ATOM 855 O O . LEU A 1 113 ? -6.630 -0.247 6.388 1.00 92.12 113 LEU A O 1
ATOM 859 N N . ALA A 1 114 ? -5.062 -1.480 5.358 1.00 92.00 114 ALA A N 1
ATOM 860 C CA . ALA A 1 114 ? -5.847 -2.713 5.366 1.00 92.00 114 ALA A CA 1
ATOM 861 C C . ALA A 1 114 ? -6.198 -3.145 6.801 1.00 92.00 114 ALA A C 1
ATOM 863 O O . ALA A 1 114 ? -7.348 -3.490 7.083 1.00 92.00 114 ALA A O 1
ATOM 864 N N . ALA A 1 115 ? -5.247 -3.041 7.735 1.00 90.75 115 ALA A N 1
ATOM 865 C CA . ALA A 1 115 ? -5.481 -3.293 9.154 1.00 90.75 115 ALA A CA 1
ATOM 866 C C . ALA A 1 115 ? -6.469 -2.284 9.769 1.00 90.75 115 ALA A C 1
ATOM 868 O O . ALA A 1 115 ? -7.370 -2.677 10.513 1.00 90.75 115 ALA A O 1
ATOM 869 N N . ALA A 1 116 ? -6.359 -0.994 9.437 1.00 90.62 116 ALA A N 1
ATOM 870 C CA . ALA A 1 116 ? -7.284 0.042 9.901 1.00 90.62 116 ALA A CA 1
ATOM 871 C C . ALA A 1 116 ? -8.722 -0.208 9.417 1.00 90.62 116 ALA A C 1
ATOM 873 O O . ALA A 1 116 ? -9.674 -0.080 10.195 1.00 90.62 116 ALA A O 1
ATOM 874 N N . VAL A 1 117 ? -8.873 -0.610 8.152 1.00 89.94 117 VAL A N 1
ATOM 875 C CA . VAL A 1 117 ? -10.152 -0.983 7.533 1.00 89.94 117 VAL A CA 1
ATOM 876 C C . VAL A 1 117 ? -10.713 -2.239 8.187 1.00 89.94 117 VAL A C 1
ATOM 878 O O . VAL A 1 117 ? -11.883 -2.255 8.572 1.00 89.94 117 VAL A O 1
ATOM 881 N N . PHE A 1 118 ? -9.884 -3.255 8.421 1.00 89.44 118 PHE A N 1
ATOM 882 C CA . PHE A 1 118 ? -10.293 -4.465 9.131 1.00 89.44 118 PHE A CA 1
ATOM 883 C C . PHE A 1 118 ? -10.823 -4.150 10.541 1.00 89.44 118 PHE A C 1
ATOM 885 O O . PHE A 1 118 ? -11.900 -4.604 10.933 1.00 89.44 118 PHE A O 1
ATOM 892 N N . LEU A 1 119 ? -10.117 -3.290 11.281 1.00 86.56 119 LEU A N 1
ATOM 893 C CA . LEU A 1 119 ? -10.524 -2.812 12.605 1.00 86.56 119 LEU A CA 1
ATOM 894 C C . LEU A 1 119 ? -11.766 -1.892 12.552 1.00 86.56 119 LEU A C 1
ATOM 896 O O . LEU A 1 119 ? -12.437 -1.686 13.566 1.00 86.56 119 LEU A O 1
ATOM 900 N N . ALA A 1 120 ? -12.123 -1.322 11.400 1.00 84.31 120 ALA A N 1
ATOM 901 C CA . ALA A 1 120 ? -13.315 -0.485 11.282 1.00 84.31 120 ALA A CA 1
ATOM 902 C C . ALA A 1 120 ? -14.616 -1.302 11.368 1.00 84.31 120 ALA A C 1
ATOM 904 O O . ALA A 1 120 ? -15.586 -0.841 11.970 1.00 84.31 120 ALA A O 1
ATOM 905 N N . PHE A 1 121 ? -14.627 -2.526 10.840 1.00 83.88 121 PHE A N 1
ATOM 906 C CA . PHE A 1 121 ? -15.812 -3.388 10.750 1.00 83.88 121 PHE A CA 1
ATOM 907 C C . PHE A 1 121 ? -15.976 -4.314 11.968 1.00 83.88 121 PHE A C 1
ATOM 909 O O . PHE A 1 121 ? -16.164 -5.532 11.846 1.00 83.88 121 PHE A O 1
ATOM 916 N N . ARG A 1 122 ? -15.932 -3.728 13.171 1.00 69.69 122 ARG A N 1
ATOM 917 C CA . ARG A 1 122 ? -16.125 -4.453 14.436 1.00 69.69 122 ARG A CA 1
ATOM 918 C C . ARG A 1 122 ? -17.501 -5.140 14.445 1.00 69.69 122 ARG A C 1
ATOM 920 O O . ARG A 1 122 ? -18.526 -4.489 14.279 1.00 69.69 122 ARG A O 1
ATOM 927 N N . GLY A 1 123 ? -17.518 -6.465 14.612 1.00 73.25 123 GLY A N 1
ATOM 928 C CA . GLY A 1 123 ? -18.745 -7.276 14.688 1.00 73.25 123 GLY A CA 1
ATOM 929 C C . GLY A 1 123 ? -19.183 -7.964 13.387 1.00 73.25 123 GLY A C 1
ATOM 930 O O . GLY A 1 123 ? -20.111 -8.769 13.418 1.00 73.25 123 GLY A O 1
ATOM 931 N N . ARG A 1 124 ? -18.525 -7.717 12.243 1.00 84.94 124 ARG A N 1
ATOM 932 C CA . ARG A 1 124 ? -18.783 -8.454 10.987 1.00 84.94 124 ARG A CA 1
ATOM 933 C C . ARG A 1 124 ? -17.472 -8.865 10.303 1.00 84.94 124 ARG A C 1
ATOM 935 O O . ARG A 1 124 ? -17.116 -8.273 9.282 1.00 84.94 124 ARG A O 1
ATOM 942 N N . PRO A 1 125 ? -16.775 -9.905 10.806 1.00 85.44 125 PRO A N 1
ATOM 943 C CA . PRO A 1 125 ? -15.429 -10.258 10.345 1.00 85.44 125 PRO A CA 1
ATOM 944 C C . PRO A 1 125 ? -15.376 -10.612 8.853 1.00 85.44 125 PRO A C 1
ATOM 946 O O . PRO A 1 125 ? -14.421 -10.250 8.179 1.00 85.44 125 PRO A O 1
ATOM 949 N N . LYS A 1 126 ? -16.433 -11.223 8.293 1.00 87.00 126 LYS A N 1
ATOM 950 C CA . LYS A 1 126 ? -16.511 -11.520 6.850 1.00 87.00 126 LYS A CA 1
ATOM 951 C C . LYS A 1 126 ? -16.481 -10.251 5.988 1.00 87.00 126 LYS A C 1
ATOM 953 O O . LYS A 1 126 ? -15.762 -10.199 4.999 1.00 87.00 126 LYS A O 1
ATOM 958 N N . LYS A 1 127 ? -17.231 -9.209 6.376 1.00 88.06 127 LYS A N 1
ATOM 959 C CA . LYS A 1 127 ? -17.247 -7.922 5.655 1.00 88.06 127 LYS A CA 1
ATOM 960 C C . LYS A 1 127 ? -15.935 -7.161 5.847 1.00 88.06 127 LYS A C 1
ATOM 962 O O . LYS A 1 127 ? -15.452 -6.554 4.901 1.00 88.06 127 LYS A O 1
ATOM 967 N N . ALA A 1 128 ? -15.353 -7.245 7.045 1.00 87.94 128 ALA A N 1
ATOM 968 C CA . ALA A 1 128 ? -14.044 -6.677 7.354 1.00 87.94 128 ALA A CA 1
ATOM 969 C C . ALA A 1 128 ? -12.943 -7.265 6.462 1.00 87.94 128 ALA A C 1
ATOM 971 O O . ALA A 1 128 ? -12.159 -6.522 5.879 1.00 87.94 128 ALA A O 1
ATOM 972 N N . LEU A 1 129 ? -12.924 -8.595 6.329 1.00 89.00 129 LEU A N 1
ATOM 973 C CA . LEU A 1 129 ? -11.963 -9.314 5.500 1.00 89.00 129 LEU A CA 1
ATOM 974 C C . LEU A 1 129 ? -12.129 -8.962 4.021 1.00 89.00 129 LEU A C 1
ATOM 976 O O . LEU A 1 129 ? -11.141 -8.662 3.363 1.00 89.00 129 LEU A O 1
ATOM 980 N N . LEU A 1 130 ? -13.368 -8.941 3.517 1.00 91.44 130 LEU A N 1
ATOM 981 C CA . LEU A 1 130 ? -13.647 -8.542 2.135 1.00 91.44 130 LEU A CA 1
ATOM 982 C C . LEU A 1 130 ? -13.188 -7.106 1.859 1.00 91.44 130 LEU A C 1
ATOM 984 O O . LEU A 1 130 ? -12.520 -6.867 0.862 1.00 91.44 130 LEU A O 1
ATOM 988 N N . ALA A 1 131 ? -13.492 -6.158 2.750 1.00 90.38 131 ALA A N 1
ATOM 989 C CA . ALA A 1 131 ? -13.067 -4.770 2.589 1.00 90.38 131 ALA A CA 1
ATOM 990 C C . ALA A 1 131 ? -11.536 -4.623 2.624 1.00 90.38 131 ALA A C 1
ATOM 992 O O . ALA A 1 131 ? -10.972 -3.937 1.778 1.00 90.38 131 ALA A O 1
ATOM 993 N N . ALA A 1 132 ? -10.854 -5.296 3.556 1.00 90.94 132 ALA A N 1
ATOM 994 C CA . ALA A 1 132 ? -9.394 -5.299 3.615 1.00 90.94 132 ALA A CA 1
ATOM 995 C C . ALA A 1 132 ? -8.770 -5.946 2.366 1.00 90.94 132 ALA A C 1
ATOM 997 O O . ALA A 1 132 ? -7.831 -5.393 1.803 1.00 90.94 132 ALA A O 1
ATOM 998 N N . ALA A 1 133 ? -9.321 -7.064 1.885 1.00 93.19 133 ALA A N 1
ATOM 999 C CA . ALA A 1 133 ? -8.867 -7.717 0.660 1.00 93.19 133 ALA A CA 1
ATOM 1000 C C . ALA A 1 133 ? -9.054 -6.818 -0.570 1.00 93.19 133 ALA A C 1
ATOM 1002 O O . ALA A 1 133 ? -8.147 -6.722 -1.390 1.00 93.19 133 ALA A O 1
ATOM 1003 N N . LEU A 1 134 ? -10.181 -6.104 -0.674 1.00 93.25 134 LEU A N 1
ATOM 1004 C CA . LEU A 1 134 ? -10.410 -5.127 -1.743 1.00 93.25 134 LEU A CA 1
ATOM 1005 C C . LEU A 1 134 ? -9.384 -3.990 -1.711 1.00 93.25 134 LEU A C 1
ATOM 1007 O O . LEU A 1 134 ? -8.890 -3.599 -2.763 1.00 93.25 134 LEU A O 1
ATOM 1011 N N . VAL A 1 135 ? -9.032 -3.492 -0.522 1.00 91.75 135 VAL A N 1
ATOM 1012 C CA . VAL A 1 135 ? -7.983 -2.471 -0.370 1.00 91.75 135 VAL A CA 1
ATOM 1013 C C . VAL A 1 135 ? -6.632 -3.009 -0.833 1.00 91.75 135 VAL A C 1
ATOM 1015 O O . VAL A 1 135 ? -5.960 -2.341 -1.612 1.00 91.75 135 VAL A O 1
ATOM 1018 N N . LEU A 1 136 ? -6.260 -4.226 -0.427 1.00 92.06 136 LEU A N 1
ATOM 1019 C CA . LEU A 1 136 ? -5.007 -4.854 -0.856 1.00 92.06 136 LEU A CA 1
ATOM 1020 C C . LEU A 1 136 ? -4.958 -5.068 -2.374 1.00 92.06 136 LEU A C 1
ATOM 1022 O O . LEU A 1 136 ? -3.953 -4.739 -3.000 1.00 92.06 136 LEU A O 1
ATOM 1026 N N . LEU A 1 137 ? -6.043 -5.568 -2.971 1.00 92.69 137 LEU A N 1
ATOM 1027 C CA . LEU A 1 137 ? -6.148 -5.772 -4.417 1.00 92.69 137 LEU A CA 1
ATOM 1028 C C . LEU A 1 137 ? -6.060 -4.448 -5.182 1.00 92.69 137 LEU A C 1
ATOM 1030 O O . LEU A 1 137 ? -5.317 -4.346 -6.154 1.00 92.69 137 LEU A O 1
ATOM 1034 N N . PHE A 1 138 ? -6.773 -3.418 -4.725 1.00 91.25 138 PHE A N 1
ATOM 1035 C CA . PHE A 1 138 ? -6.726 -2.096 -5.343 1.00 91.25 138 PHE A CA 1
ATOM 1036 C C . PHE A 1 138 ? -5.322 -1.483 -5.262 1.00 91.25 138 PHE A C 1
ATOM 1038 O O . PHE A 1 138 ? -4.807 -0.974 -6.257 1.00 91.25 138 PHE A O 1
ATOM 1045 N N . SER A 1 139 ? -4.669 -1.580 -4.102 1.00 89.88 139 SER A N 1
ATOM 1046 C CA . SER A 1 139 ? -3.290 -1.125 -3.929 1.00 89.88 139 SER A CA 1
ATOM 1047 C C . SER A 1 139 ? -2.295 -1.898 -4.797 1.00 89.88 139 SER A C 1
ATOM 1049 O O . SER A 1 139 ? -1.396 -1.282 -5.363 1.00 89.88 139 SER A O 1
ATOM 1051 N N . PHE A 1 140 ? -2.464 -3.214 -4.950 1.00 88.25 140 PHE A N 1
ATOM 1052 C CA . PHE A 1 140 ? -1.644 -4.026 -5.852 1.00 88.25 140 PHE A CA 1
ATOM 1053 C C . PHE A 1 140 ? -1.767 -3.548 -7.307 1.00 88.25 140 PHE A C 1
ATOM 1055 O O . PHE A 1 140 ? -0.754 -3.299 -7.958 1.00 88.25 140 PHE A O 1
ATOM 1062 N N . CYS A 1 141 ? -2.991 -3.299 -7.786 1.00 88.56 141 CYS A N 1
ATOM 1063 C CA . CYS A 1 141 ? -3.213 -2.738 -9.121 1.00 88.56 141 CYS A CA 1
ATOM 1064 C C . CYS A 1 141 ? -2.537 -1.369 -9.314 1.00 88.56 141 CYS A C 1
ATOM 1066 O O . CYS A 1 141 ? -1.981 -1.104 -10.378 1.00 88.56 141 CYS A O 1
ATOM 1068 N N . LEU A 1 142 ? -2.562 -0.498 -8.298 1.00 86.56 142 LEU A N 1
ATOM 1069 C CA . LEU A 1 142 ? -1.883 0.802 -8.364 1.00 86.56 142 LEU A CA 1
ATOM 1070 C C . LEU A 1 142 ? -0.355 0.668 -8.442 1.00 86.56 142 LEU A C 1
ATOM 1072 O O . LEU A 1 142 ? 0.279 1.445 -9.157 1.00 86.56 142 LEU A O 1
ATOM 1076 N N . LEU A 1 143 ? 0.238 -0.298 -7.733 1.00 83.94 143 LEU A N 1
ATOM 1077 C CA . LEU A 1 143 ? 1.681 -0.559 -7.789 1.00 83.94 143 LEU A CA 1
ATOM 1078 C C . LEU A 1 143 ? 2.116 -1.057 -9.171 1.00 83.94 143 LEU A C 1
ATOM 1080 O O . LEU A 1 143 ? 3.087 -0.538 -9.717 1.00 83.94 143 LEU A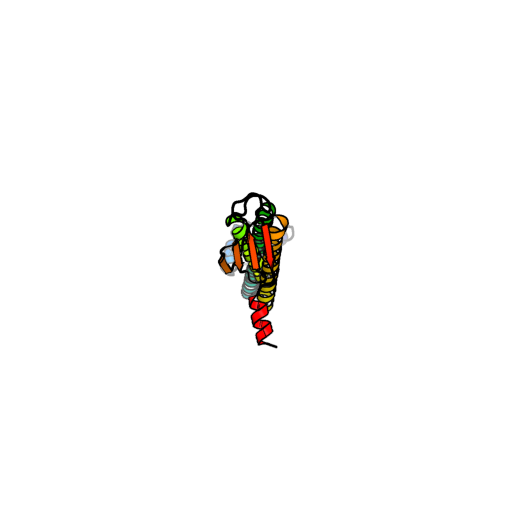 O 1
ATOM 1084 N N . GLU A 1 144 ? 1.366 -1.986 -9.762 1.00 83.75 144 GLU A N 1
ATOM 1085 C CA . GLU A 1 144 ? 1.604 -2.473 -11.129 1.00 83.75 144 GLU A CA 1
ATOM 1086 C C . GLU A 1 144 ? 1.462 -1.348 -12.166 1.00 83.75 144 GLU A C 1
ATOM 1088 O O . GLU A 1 144 ? 2.309 -1.182 -13.046 1.00 83.75 144 GLU A O 1
ATOM 1093 N N . ALA A 1 145 ? 0.429 -0.508 -12.034 1.00 85.12 145 ALA A N 1
ATOM 1094 C CA . ALA A 1 145 ? 0.239 0.647 -12.909 1.00 85.12 145 ALA A CA 1
ATOM 1095 C C . ALA A 1 145 ? 1.395 1.655 -12.792 1.00 85.12 145 ALA A C 1
ATOM 1097 O O . ALA A 1 145 ? 1.879 2.158 -13.809 1.00 85.12 145 ALA A O 1
ATOM 1098 N N . ARG A 1 146 ? 1.874 1.928 -11.569 1.00 83.75 146 ARG A N 1
ATOM 1099 C CA . ARG A 1 146 ? 3.064 2.761 -11.348 1.00 83.75 146 ARG A CA 1
ATOM 1100 C C . ARG A 1 146 ? 4.277 2.156 -12.049 1.00 83.75 146 ARG A C 1
ATOM 1102 O O . ARG A 1 146 ? 4.953 2.867 -12.784 1.00 83.75 146 ARG A O 1
ATOM 1109 N N . ASP A 1 147 ? 4.552 0.873 -11.842 1.00 82.94 147 ASP A N 1
ATOM 1110 C CA . ASP A 1 147 ? 5.718 0.204 -12.428 1.00 82.94 147 ASP A CA 1
ATOM 1111 C C . ASP A 1 147 ? 5.668 0.224 -13.972 1.00 82.94 147 ASP A C 1
ATOM 1113 O O . ASP A 1 147 ? 6.678 0.472 -14.632 1.00 82.94 147 ASP A O 1
ATOM 1117 N N . TYR A 1 148 ? 4.479 0.095 -14.574 1.00 84.38 148 TYR A N 1
ATOM 1118 C CA . TYR A 1 148 ? 4.276 0.289 -16.017 1.00 84.38 148 TYR A CA 1
ATOM 1119 C C . TYR A 1 148 ? 4.621 1.710 -16.485 1.00 84.38 148 TYR A C 1
ATOM 1121 O O . TYR A 1 148 ? 5.342 1.886 -17.472 1.00 84.38 148 TYR A O 1
ATOM 1129 N N . VAL A 1 149 ? 4.134 2.731 -15.773 1.00 84.62 149 VAL A N 1
ATOM 1130 C CA . VAL A 1 149 ? 4.436 4.141 -16.069 1.00 84.62 149 VAL A CA 1
ATOM 1131 C C . VAL A 1 149 ? 5.942 4.403 -15.966 1.00 84.62 149 VAL A C 1
ATOM 1133 O O . VAL A 1 149 ? 6.500 5.094 -16.817 1.00 84.62 149 VAL A O 1
ATOM 1136 N N . PHE A 1 150 ? 6.620 3.811 -14.982 1.00 81.00 150 PHE A N 1
ATOM 1137 C CA . PHE A 1 150 ? 8.065 3.958 -14.792 1.00 81.00 150 PHE A CA 1
ATOM 1138 C C . PHE A 1 150 ? 8.872 3.394 -15.958 1.00 81.00 150 PHE A C 1
ATOM 1140 O O . PHE A 1 150 ? 9.720 4.095 -16.511 1.00 81.00 150 PHE A O 1
ATOM 1147 N N . VAL A 1 151 ? 8.558 2.172 -16.387 1.00 83.00 151 VAL A N 1
ATOM 1148 C CA . VAL A 1 151 ? 9.222 1.558 -17.545 1.00 83.00 151 VAL A CA 1
ATOM 1149 C C . VAL A 1 151 ? 8.989 2.393 -18.809 1.00 83.00 151 VAL A C 1
ATOM 1151 O O . VAL A 1 151 ? 9.922 2.646 -19.568 1.00 83.00 151 VAL A O 1
ATOM 1154 N N . LYS A 1 152 ? 7.753 2.862 -19.028 1.00 82.75 152 LYS A N 1
ATOM 1155 C CA . LYS A 1 152 ? 7.369 3.542 -20.272 1.00 82.75 152 LYS A CA 1
ATOM 1156 C C . LYS A 1 152 ? 7.891 4.975 -20.387 1.00 82.75 152 LYS A C 1
ATOM 1158 O O . LYS A 1 152 ? 8.321 5.372 -21.465 1.00 82.75 152 LYS A O 1
ATOM 1163 N N . TYR A 1 153 ? 7.808 5.759 -19.315 1.00 81.19 153 TYR A N 1
ATOM 1164 C CA . TYR A 1 153 ? 8.104 7.195 -19.364 1.00 81.19 153 TYR A CA 1
ATOM 1165 C C . TYR A 1 153 ? 9.489 7.540 -18.827 1.00 81.19 153 TYR A C 1
ATOM 1167 O O . TYR A 1 153 ? 10.120 8.457 -19.343 1.00 81.19 153 TYR A O 1
ATOM 1175 N N . TYR A 1 154 ? 9.974 6.804 -17.826 1.00 78.25 154 TYR A N 1
ATOM 1176 C CA . TYR A 1 154 ? 11.236 7.118 -17.156 1.00 78.25 154 TYR A CA 1
ATOM 1177 C C . TYR A 1 154 ? 12.406 6.249 -17.630 1.00 78.25 154 TYR A C 1
ATOM 1179 O O . TYR A 1 154 ? 13.526 6.483 -17.194 1.00 78.25 154 TYR A O 1
ATOM 1187 N N . ARG A 1 155 ? 12.168 5.276 -18.530 1.00 76.44 155 ARG A N 1
ATOM 1188 C CA . ARG A 1 155 ? 13.183 4.322 -19.024 1.00 76.44 155 ARG A CA 1
ATOM 1189 C C . ARG A 1 155 ? 13.971 3.673 -17.879 1.00 76.44 155 ARG A C 1
ATOM 1191 O O . ARG A 1 155 ? 15.186 3.525 -17.946 1.00 76.44 155 ARG A O 1
ATOM 1198 N N . LEU A 1 156 ? 13.268 3.329 -16.803 1.00 78.25 156 LEU A N 1
ATOM 1199 C CA . LEU A 1 156 ? 13.845 2.656 -15.645 1.00 78.25 156 LEU A CA 1
ATOM 1200 C C . LEU A 1 156 ? 13.582 1.151 -15.732 1.00 78.25 156 LEU A C 1
ATOM 1202 O O . LEU A 1 156 ? 12.537 0.742 -16.256 1.00 78.25 156 LEU A O 1
ATOM 1206 N N . PRO A 1 157 ? 14.492 0.318 -15.193 1.00 78.81 157 PRO A N 1
ATOM 1207 C CA . PRO A 1 157 ? 14.248 -1.105 -15.107 1.00 78.81 157 PRO A CA 1
ATOM 1208 C C . PRO A 1 157 ? 13.009 -1.370 -14.246 1.00 78.81 157 PRO A C 1
ATOM 1210 O O . PRO A 1 157 ? 12.753 -0.656 -13.270 1.00 78.81 157 PRO A O 1
ATOM 1213 N N . PRO A 1 158 ? 12.229 -2.398 -14.600 1.00 83.25 158 PRO A N 1
ATOM 1214 C CA . PRO A 1 158 ? 11.060 -2.757 -13.825 1.00 83.25 158 PRO A CA 1
ATOM 1215 C C . PRO A 1 158 ? 11.432 -3.174 -12.402 1.00 83.25 158 PRO A C 1
ATOM 1217 O O . PRO A 1 158 ? 12.380 -3.936 -12.204 1.00 83.25 158 PRO A O 1
ATOM 1220 N N . GLN A 1 159 ? 10.648 -2.722 -11.425 1.00 78.81 159 GLN A N 1
ATOM 1221 C CA . GLN A 1 159 ? 10.893 -3.014 -10.009 1.00 78.81 159 GLN A CA 1
ATOM 1222 C C . GLN A 1 159 ? 10.442 -4.423 -9.631 1.00 78.81 159 GLN A C 1
ATOM 1224 O O . GLN A 1 159 ? 11.088 -5.087 -8.821 1.00 78.81 159 GLN A O 1
ATOM 1229 N N . PHE A 1 160 ? 9.340 -4.881 -10.225 1.00 79.81 160 PHE A N 1
ATOM 1230 C CA . PHE A 1 160 ? 8.784 -6.203 -9.971 1.00 79.81 160 PHE A CA 1
ATOM 1231 C C . PHE A 1 160 ? 9.005 -7.089 -11.195 1.00 79.81 160 PHE A C 1
ATOM 1233 O O . PHE A 1 160 ? 8.496 -6.817 -12.285 1.00 79.81 160 PHE A O 1
ATOM 1240 N N . ASN A 1 161 ? 9.786 -8.152 -11.016 1.00 82.38 161 ASN A N 1
ATOM 1241 C CA . ASN A 1 161 ? 9.994 -9.193 -12.013 1.00 82.38 161 ASN A CA 1
ATOM 1242 C C . ASN A 1 161 ? 9.944 -10.573 -11.340 1.00 82.38 161 ASN A C 1
ATOM 1244 O O . ASN A 1 161 ? 10.253 -10.725 -10.159 1.00 82.38 161 ASN A O 1
ATOM 1248 N N . LEU A 1 162 ? 9.475 -11.569 -12.087 1.00 82.06 162 LEU A N 1
ATOM 1249 C CA . LEU A 1 162 ? 9.437 -12.969 -11.663 1.00 82.06 162 LEU A CA 1
ATOM 1250 C C . LEU A 1 162 ? 10.777 -13.644 -11.940 1.00 82.06 162 LEU A C 1
ATOM 1252 O O . LEU A 1 162 ? 11.254 -14.448 -11.143 1.00 82.06 162 LEU A O 1
ATOM 1256 N N . GLN A 1 163 ? 11.364 -13.322 -13.090 1.00 81.88 163 GLN A N 1
ATOM 1257 C CA . GLN A 1 163 ? 12.633 -13.868 -13.526 1.00 81.88 163 GLN A CA 1
ATOM 1258 C C . GLN A 1 163 ? 13.335 -12.879 -14.456 1.00 81.88 163 GLN A C 1
ATOM 1260 O O . GLN A 1 163 ? 12.696 -12.155 -15.223 1.00 81.88 163 GLN A O 1
ATOM 1265 N N . VAL A 1 164 ? 14.664 -12.864 -14.382 1.00 85.69 164 VAL A N 1
ATOM 1266 C CA . VAL A 1 164 ? 15.524 -12.119 -15.301 1.00 85.69 164 VAL A CA 1
ATOM 1267 C C . VAL A 1 164 ? 16.225 -13.126 -16.203 1.00 85.69 164 VAL A C 1
ATOM 1269 O O . VAL A 1 164 ? 16.937 -14.006 -15.716 1.00 85.69 164 VAL A O 1
ATOM 1272 N N . VAL A 1 165 ? 16.004 -13.011 -17.510 1.00 86.12 165 VAL A N 1
ATOM 1273 C CA . VAL A 1 165 ? 16.605 -13.869 -18.533 1.00 86.12 165 VAL A CA 1
ATOM 1274 C C . VAL A 1 165 ? 17.595 -13.037 -19.337 1.00 86.12 165 VAL A C 1
ATOM 1276 O O . VAL A 1 165 ? 17.239 -12.027 -19.942 1.00 86.12 165 VAL A O 1
ATOM 1279 N N . TRP A 1 166 ? 18.852 -13.465 -19.335 1.00 84.94 166 TRP A N 1
ATOM 1280 C CA . TRP A 1 166 ? 19.931 -12.820 -20.076 1.00 84.94 166 TRP A CA 1
ATOM 1281 C C . TRP A 1 166 ? 20.013 -13.441 -21.470 1.00 84.94 166 TRP A C 1
ATOM 1283 O O . TRP A 1 166 ? 20.169 -14.656 -21.587 1.00 84.94 166 TRP A O 1
ATOM 1293 N N . GLY A 1 167 ? 19.867 -12.629 -22.516 1.00 80.06 167 GLY A N 1
ATOM 1294 C CA . GLY A 1 167 ? 19.974 -13.057 -23.911 1.00 80.06 167 GLY A CA 1
ATOM 1295 C C . GLY A 1 167 ? 21.128 -12.369 -24.639 1.00 80.06 167 GLY A C 1
ATOM 1296 O O . GLY A 1 167 ? 21.692 -11.395 -24.149 1.00 80.06 167 GLY A O 1
ATOM 1297 N N . GLU A 1 168 ? 21.449 -12.853 -25.840 1.00 75.06 168 GLU A N 1
ATOM 1298 C CA . GLU A 1 168 ? 22.557 -12.329 -26.661 1.00 75.06 168 GLU A CA 1
ATOM 1299 C C . GLU A 1 168 ? 22.381 -10.850 -27.041 1.00 75.06 168 GLU A C 1
ATOM 1301 O O . GLU A 1 168 ? 23.357 -10.112 -27.125 1.00 75.06 168 GLU A O 1
ATOM 1306 N N . ASN A 1 169 ? 21.133 -10.398 -27.209 1.00 72.31 169 ASN A N 1
ATOM 1307 C CA . ASN A 1 169 ? 20.810 -9.039 -27.652 1.00 72.31 169 ASN A CA 1
ATOM 1308 C C . ASN A 1 169 ? 20.294 -8.120 -26.527 1.00 72.31 169 ASN A C 1
ATOM 1310 O O . ASN A 1 169 ? 19.963 -6.969 -26.801 1.00 72.31 169 ASN A O 1
ATOM 1314 N N . GLY A 1 170 ? 20.185 -8.589 -25.278 1.00 83.31 170 GLY A N 1
ATOM 1315 C CA . GLY A 1 170 ? 19.640 -7.785 -24.178 1.00 83.31 170 GLY A CA 1
ATOM 1316 C C . GLY A 1 170 ? 19.105 -8.594 -22.993 1.00 83.31 170 GLY A C 1
ATOM 1317 O O . GLY A 1 170 ? 19.205 -9.820 -22.951 1.00 83.31 170 GLY A O 1
ATOM 1318 N N . ILE A 1 171 ? 18.514 -7.893 -22.023 1.00 86.56 171 ILE A N 1
ATOM 1319 C CA . ILE A 1 171 ? 17.948 -8.475 -20.796 1.00 86.56 171 ILE A CA 1
ATOM 1320 C C . ILE A 1 171 ? 16.428 -8.508 -20.912 1.00 86.56 171 ILE A C 1
ATOM 1322 O O . ILE A 1 171 ? 15.798 -7.483 -21.173 1.00 86.56 171 ILE A O 1
ATOM 1326 N N . ARG A 1 172 ? 15.823 -9.667 -20.666 1.00 86.44 172 ARG A N 1
ATOM 1327 C CA . ARG A 1 172 ? 14.372 -9.828 -20.574 1.00 86.44 172 ARG A CA 1
ATOM 1328 C C . ARG A 1 172 ? 13.956 -9.949 -19.110 1.00 86.44 172 ARG A C 1
ATOM 1330 O O . ARG A 1 172 ? 14.474 -10.782 -18.371 1.00 86.44 172 ARG A O 1
ATOM 1337 N N . TYR A 1 173 ? 12.994 -9.130 -18.713 1.00 87.00 173 TYR A N 1
ATOM 1338 C CA . TYR A 1 173 ? 12.334 -9.178 -17.417 1.00 87.00 173 TYR A CA 1
ATOM 1339 C C . TYR A 1 173 ? 10.943 -9.776 -17.601 1.00 87.00 173 TYR A C 1
ATOM 1341 O O . TYR A 1 173 ? 10.057 -9.129 -18.166 1.00 87.00 173 TYR A O 1
ATOM 1349 N N . ASP A 1 174 ? 10.753 -10.996 -17.111 1.00 84.56 174 ASP A N 1
ATOM 1350 C CA . ASP A 1 174 ? 9.436 -11.626 -17.090 1.00 84.56 174 ASP A CA 1
ATOM 1351 C C . ASP A 1 174 ? 8.611 -11.015 -15.959 1.00 84.56 174 ASP A C 1
ATOM 1353 O O . ASP A 1 174 ? 9.022 -11.070 -14.792 1.00 84.56 174 ASP A O 1
ATOM 1357 N N . LYS A 1 175 ? 7.434 -10.463 -16.271 1.00 85.81 175 LYS A N 1
ATOM 1358 C CA . LYS A 1 175 ? 6.464 -10.061 -15.242 1.00 85.81 175 LYS A CA 1
ATOM 1359 C C . LYS A 1 175 ? 5.168 -10.840 -15.332 1.00 85.81 175 LYS A C 1
ATOM 1361 O O . LYS A 1 175 ? 4.891 -11.566 -16.283 1.00 85.81 175 LYS A O 1
ATOM 1366 N N . LEU A 1 176 ? 4.339 -10.636 -14.311 1.00 80.69 176 LEU A N 1
ATOM 1367 C CA . LEU A 1 176 ? 3.051 -11.296 -14.174 1.00 80.69 176 LEU A CA 1
ATOM 1368 C C . LEU A 1 176 ? 2.108 -11.015 -15.357 1.00 80.69 176 LEU A C 1
ATOM 1370 O O . LEU A 1 176 ? 1.434 -11.930 -15.818 1.00 80.69 176 LEU A O 1
ATOM 1374 N N . PHE A 1 177 ? 2.082 -9.778 -15.869 1.00 80.44 177 PHE A N 1
ATOM 1375 C CA . PHE A 1 177 ? 1.126 -9.356 -16.906 1.00 80.44 177 PHE A CA 1
ATOM 1376 C C . PHE A 1 177 ? 1.757 -9.034 -18.269 1.00 80.44 177 PHE A C 1
ATOM 1378 O O . PHE A 1 177 ? 1.065 -9.075 -19.285 1.00 80.44 177 PHE A O 1
ATOM 1385 N N . TYR A 1 178 ? 3.048 -8.706 -18.309 1.00 83.25 178 TYR A N 1
ATOM 1386 C CA . TYR A 1 178 ? 3.768 -8.304 -19.518 1.00 83.25 178 TYR A CA 1
ATOM 1387 C C . TYR A 1 178 ? 5.262 -8.585 -19.371 1.00 83.25 178 TYR A C 1
ATOM 1389 O O . TYR A 1 178 ? 5.767 -8.663 -18.256 1.00 83.25 178 TYR A O 1
ATOM 1397 N N . ASP A 1 179 ? 5.972 -8.678 -20.487 1.00 86.62 179 ASP A N 1
ATOM 1398 C CA . ASP A 1 179 ? 7.424 -8.837 -20.486 1.00 86.62 179 ASP A CA 1
ATOM 1399 C C . ASP A 1 179 ? 8.078 -7.504 -20.857 1.00 86.62 179 ASP A C 1
ATOM 1401 O O . ASP A 1 179 ? 7.553 -6.740 -21.675 1.00 86.62 179 ASP A O 1
ATOM 1405 N N . VAL A 1 180 ? 9.223 -7.202 -20.246 1.00 86.75 180 VAL A N 1
ATOM 1406 C CA . VAL A 1 180 ? 10.013 -6.006 -20.571 1.00 86.75 180 VAL A CA 1
ATOM 1407 C C . VAL A 1 180 ? 11.362 -6.432 -21.114 1.00 86.75 180 VAL A C 1
ATOM 1409 O O . VAL A 1 180 ? 12.088 -7.175 -20.462 1.00 86.75 180 VAL A O 1
ATOM 1412 N N . TYR A 1 181 ? 11.721 -5.920 -22.281 1.00 86.00 181 TYR A N 1
ATOM 1413 C CA . TYR A 1 181 ? 13.011 -6.150 -22.915 1.00 86.00 181 TYR A CA 1
ATOM 1414 C C . TYR A 1 181 ? 13.860 -4.887 -22.798 1.00 86.00 181 TYR A C 1
ATOM 1416 O O . TYR A 1 181 ? 13.428 -3.813 -23.219 1.00 86.00 181 TYR A O 1
ATOM 1424 N N . ARG A 1 182 ? 15.055 -5.017 -22.223 1.00 87.25 182 ARG A N 1
ATOM 1425 C CA . ARG A 1 182 ? 16.076 -3.968 -22.131 1.00 87.25 182 ARG A CA 1
ATOM 1426 C C . ARG A 1 182 ? 17.170 -4.259 -23.154 1.00 87.25 182 ARG A C 1
ATOM 1428 O O . ARG A 1 182 ? 17.856 -5.277 -23.056 1.00 87.25 182 ARG A O 1
ATOM 1435 N N . TYR A 1 183 ? 17.322 -3.352 -24.111 1.00 85.50 183 TYR A N 1
ATOM 1436 C CA . TYR A 1 183 ? 18.321 -3.409 -25.181 1.00 85.50 183 TYR A CA 1
ATOM 1437 C C . TYR A 1 183 ? 19.401 -2.342 -24.974 1.00 85.50 183 TYR A C 1
ATOM 1439 O O . TYR A 1 183 ? 19.148 -1.335 -24.312 1.00 85.50 183 TYR A O 1
ATOM 1447 N N . HIS A 1 184 ? 20.580 -2.554 -25.571 1.00 82.06 184 HIS A N 1
ATOM 1448 C CA . HIS A 1 184 ? 21.724 -1.625 -25.517 1.00 82.06 184 HIS A CA 1
ATOM 1449 C C . HIS A 1 184 ? 22.145 -1.261 -24.084 1.00 82.06 184 HIS A C 1
ATOM 1451 O O . HIS A 1 184 ? 22.341 -0.096 -23.757 1.00 82.06 184 HIS A O 1
ATOM 1457 N N . VAL A 1 185 ? 22.244 -2.285 -23.232 1.00 77.44 185 VAL A N 1
ATOM 1458 C CA . VAL A 1 185 ? 22.561 -2.185 -21.800 1.00 77.44 185 VAL A CA 1
ATOM 1459 C C . VAL A 1 185 ? 23.818 -1.338 -21.570 1.00 77.44 185 VAL A C 1
ATOM 1461 O O . VAL A 1 185 ? 24.830 -1.525 -22.243 1.00 77.44 185 VAL A O 1
ATOM 1464 N N . ASP A 1 186 ? 23.729 -0.407 -20.625 1.00 76.06 186 ASP A N 1
ATOM 1465 C CA . ASP A 1 186 ? 24.773 0.511 -20.164 1.00 76.06 186 ASP A CA 1
ATOM 1466 C C . ASP A 1 186 ? 25.323 1.448 -21.262 1.00 76.06 186 ASP A C 1
ATOM 1468 O O . ASP A 1 186 ? 26.445 1.950 -21.182 1.00 76.06 186 ASP A O 1
ATOM 1472 N N . THR A 1 187 ? 24.508 1.712 -22.293 1.00 78.94 187 THR A N 1
ATOM 1473 C CA . THR A 1 187 ? 24.800 2.636 -23.403 1.00 78.94 187 THR A CA 1
ATOM 1474 C C . THR A 1 187 ? 23.846 3.842 -23.372 1.00 78.94 187 THR A C 1
ATOM 1476 O O . THR A 1 187 ? 22.736 3.760 -22.857 1.00 78.94 187 THR A O 1
ATOM 1479 N N . ALA A 1 188 ? 24.235 4.983 -23.956 1.00 76.31 188 ALA A N 1
ATOM 1480 C CA . ALA A 1 188 ? 23.383 6.183 -24.015 1.00 76.31 188 ALA A CA 1
ATOM 1481 C C . ALA A 1 188 ? 22.028 5.958 -24.730 1.00 76.31 188 ALA A C 1
ATOM 1483 O O . ALA A 1 188 ? 21.063 6.677 -24.471 1.00 76.31 188 ALA A O 1
ATOM 1484 N N . ASP A 1 189 ? 21.948 4.926 -25.575 1.00 79.75 189 ASP A N 1
ATOM 1485 C CA . ASP A 1 189 ? 20.785 4.588 -26.402 1.00 79.75 189 ASP A CA 1
ATOM 1486 C C . ASP A 1 189 ? 19.894 3.497 -25.771 1.00 79.75 189 ASP A C 1
ATOM 1488 O O . ASP A 1 189 ? 19.112 2.827 -26.456 1.00 79.75 189 ASP A O 1
ATOM 1492 N N . GLU A 1 190 ? 20.003 3.303 -24.452 1.00 81.81 190 GLU A N 1
ATOM 1493 C CA . GLU A 1 190 ? 19.207 2.329 -23.707 1.00 81.81 190 GLU A CA 1
ATOM 1494 C C . GLU A 1 190 ? 17.703 2.469 -23.984 1.00 81.81 190 GLU A C 1
ATOM 1496 O O . GLU A 1 190 ? 17.095 3.548 -23.874 1.00 81.81 190 GLU A O 1
ATOM 1501 N N . THR A 1 191 ? 17.090 1.335 -24.329 1.00 84.31 191 THR A N 1
ATOM 1502 C CA . THR A 1 191 ? 15.681 1.268 -24.719 1.00 84.31 191 THR A CA 1
ATOM 1503 C C . THR A 1 191 ? 14.967 0.125 -24.006 1.00 84.31 191 THR A C 1
ATOM 1505 O O . THR A 1 191 ? 15.475 -0.994 -23.921 1.00 84.31 191 THR A O 1
ATOM 1508 N N . TYR A 1 192 ? 13.753 0.420 -23.533 1.00 85.56 192 TYR A N 1
ATOM 1509 C CA . TYR A 1 192 ? 12.854 -0.524 -22.877 1.00 85.56 192 TYR A CA 1
ATOM 1510 C C . TYR A 1 192 ? 11.633 -0.763 -23.766 1.00 85.56 192 TYR A C 1
ATOM 1512 O O . TYR A 1 192 ? 10.896 0.173 -24.081 1.00 85.56 192 TYR A O 1
ATOM 1520 N N . VAL A 1 193 ? 11.412 -2.015 -24.164 1.00 85.06 193 VAL A N 1
ATOM 1521 C CA . VAL A 1 193 ? 10.269 -2.426 -24.989 1.00 85.06 193 VAL A CA 1
ATOM 1522 C C . VAL A 1 193 ? 9.349 -3.310 -24.161 1.00 85.06 193 VAL A C 1
ATOM 1524 O O . VAL A 1 193 ? 9.789 -4.283 -23.555 1.00 85.06 193 VAL A O 1
ATOM 1527 N N . ILE A 1 194 ? 8.062 -2.967 -24.132 1.00 85.88 194 ILE A N 1
ATOM 1528 C CA . ILE A 1 194 ? 7.031 -3.734 -23.429 1.00 85.88 194 ILE A CA 1
ATOM 1529 C C . ILE A 1 194 ? 6.344 -4.651 -24.440 1.00 85.88 194 ILE A C 1
ATOM 1531 O O . ILE A 1 194 ? 5.835 -4.166 -25.451 1.00 85.88 194 ILE A O 1
ATOM 1535 N N . ALA A 1 195 ? 6.297 -5.949 -24.155 1.00 83.69 195 ALA A N 1
ATOM 1536 C CA . ALA A 1 195 ? 5.591 -6.937 -24.966 1.00 83.69 195 ALA A CA 1
ATOM 1537 C C . ALA A 1 195 ? 4.561 -7.709 -24.131 1.00 83.69 195 ALA A C 1
ATOM 1539 O O . ALA A 1 195 ? 4.666 -7.797 -22.905 1.00 83.69 195 ALA A O 1
ATOM 1540 N N . ALA A 1 196 ? 3.558 -8.284 -24.796 1.00 77.50 196 ALA A N 1
ATOM 1541 C CA . ALA A 1 196 ? 2.620 -9.193 -24.146 1.00 77.50 196 ALA A CA 1
ATOM 1542 C C . ALA A 1 196 ? 3.351 -10.455 -23.654 1.00 77.50 196 ALA A C 1
ATOM 1544 O O . ALA A 1 196 ? 4.286 -10.931 -24.298 1.00 77.50 196 ALA A O 1
ATOM 1545 N N . ASN A 1 197 ? 2.929 -10.989 -22.505 1.00 74.44 197 ASN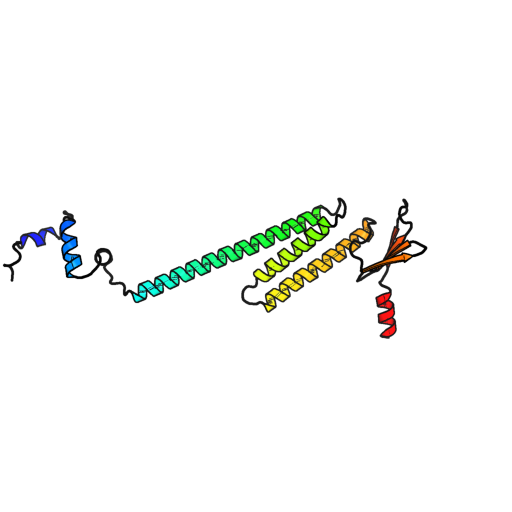 A N 1
ATOM 1546 C CA . ASN A 1 197 ? 3.559 -12.167 -21.914 1.00 74.44 197 ASN A CA 1
ATOM 1547 C C . ASN A 1 197 ? 3.330 -13.407 -22.803 1.00 74.44 197 ASN A C 1
ATOM 1549 O O . ASN A 1 197 ? 2.203 -13.896 -22.927 1.00 74.44 197 ASN A O 1
ATOM 1553 N N . GLN A 1 198 ? 4.407 -13.949 -23.381 1.00 67.50 198 GLN A N 1
ATOM 1554 C CA . GLN A 1 198 ? 4.364 -15.103 -24.299 1.00 67.50 198 GLN A CA 1
ATOM 1555 C C . GLN A 1 198 ? 3.834 -16.391 -23.646 1.00 67.50 198 GLN A C 1
ATOM 1557 O O . GLN A 1 198 ? 3.331 -17.291 -24.323 1.00 67.50 198 GLN A O 1
ATOM 1562 N N . LYS A 1 199 ? 3.896 -16.499 -22.315 1.00 64.31 199 LYS A 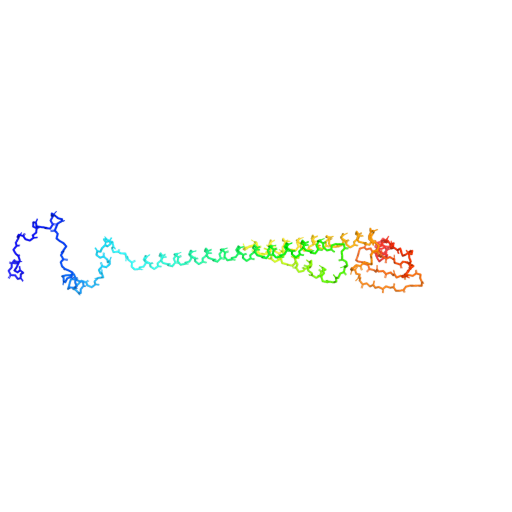N 1
ATOM 1563 C CA . LYS A 1 199 ? 3.354 -17.642 -21.568 1.00 64.31 199 LYS A CA 1
ATOM 1564 C C . LYS A 1 199 ? 1.827 -17.702 -21.661 1.00 64.31 199 LYS A C 1
ATOM 1566 O O . LYS A 1 199 ? 1.270 -18.797 -21.726 1.00 64.31 199 LYS A O 1
ATOM 1571 N N . ASN A 1 200 ? 1.163 -16.546 -21.743 1.00 56.84 200 ASN A N 1
ATOM 1572 C CA . ASN A 1 200 ? -0.283 -16.474 -21.959 1.00 56.84 200 ASN A CA 1
ATOM 1573 C C . ASN A 1 200 ? -0.664 -16.896 -23.384 1.00 56.84 200 ASN A C 1
ATOM 1575 O O . ASN A 1 200 ? -1.693 -17.539 -23.565 1.00 56.84 200 ASN A O 1
ATOM 1579 N N . GLU A 1 201 ? 0.175 -16.617 -24.384 1.00 58.41 201 GLU A N 1
ATOM 1580 C CA . GLU A 1 201 ? -0.061 -17.059 -25.767 1.00 58.41 201 GLU A CA 1
ATOM 1581 C C . GLU A 1 201 ? 0.045 -18.584 -25.912 1.00 58.41 201 GLU A C 1
ATOM 1583 O O . GLU A 1 201 ? -0.805 -19.193 -26.556 1.00 58.41 201 GLU A O 1
ATOM 1588 N N . MET A 1 202 ? 1.014 -19.226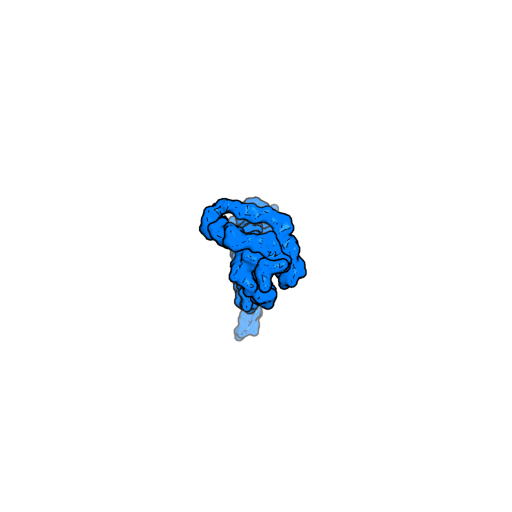 -25.248 1.00 56.16 202 MET A N 1
ATOM 1589 C CA . MET A 1 202 ? 1.126 -20.695 -25.230 1.00 56.16 202 MET A CA 1
ATOM 1590 C C . MET A 1 202 ? 0.009 -21.395 -24.445 1.00 56.16 202 MET A C 1
ATOM 1592 O O . MET A 1 202 ? -0.346 -22.527 -24.765 1.00 56.16 202 MET A O 1
ATOM 1596 N N . ILE A 1 203 ? -0.527 -20.769 -23.394 1.00 59.28 203 ILE A N 1
ATOM 1597 C CA . ILE A 1 203 ? -1.679 -21.313 -22.659 1.00 59.28 203 ILE A CA 1
ATOM 1598 C C . ILE A 1 203 ? -2.944 -21.182 -23.514 1.00 59.28 203 ILE A C 1
ATOM 1600 O O . ILE A 1 203 ? -3.684 -22.152 -23.658 1.00 59.28 203 ILE A O 1
ATOM 1604 N N . ASN A 1 204 ? -3.147 -20.028 -24.152 1.00 56.34 204 ASN A N 1
ATOM 1605 C CA . ASN A 1 204 ? -4.292 -19.789 -25.028 1.00 56.34 204 ASN A CA 1
ATOM 1606 C C . ASN A 1 204 ? -4.248 -20.636 -26.312 1.00 56.34 204 ASN A C 1
ATOM 1608 O O . ASN A 1 204 ? -5.301 -21.040 -26.792 1.00 56.34 204 ASN A O 1
ATOM 1612 N N . SER A 1 205 ? -3.063 -20.965 -26.844 1.00 59.72 205 SER A N 1
ATOM 1613 C CA . SER A 1 205 ? -2.937 -21.877 -27.994 1.00 59.72 205 SER A CA 1
ATOM 1614 C C . SER A 1 205 ? -3.125 -23.356 -27.646 1.00 59.72 205 SER A C 1
ATOM 1616 O O . SER A 1 205 ? -3.357 -24.154 -28.544 1.00 59.72 205 SER A O 1
ATOM 1618 N N . LYS A 1 206 ? -3.029 -23.733 -26.363 1.00 61.16 206 LYS A N 1
ATOM 1619 C CA . LYS A 1 206 ? -3.326 -25.093 -25.872 1.00 61.16 206 LYS A CA 1
ATOM 1620 C C . LYS A 1 206 ? -4.778 -25.278 -25.417 1.00 61.16 206 LYS A C 1
ATOM 1622 O O . LYS A 1 206 ? -5.166 -26.400 -25.103 1.00 61.16 206 LYS A O 1
ATOM 1627 N N . LEU A 1 207 ? -5.537 -24.188 -25.310 1.00 56.22 207 LEU A N 1
ATOM 1628 C CA . LEU A 1 207 ? -6.944 -24.166 -24.893 1.00 56.22 207 LEU A CA 1
ATOM 1629 C C . LEU A 1 207 ? -7.924 -23.983 -26.067 1.00 56.22 207 LEU A C 1
ATOM 1631 O O . LEU A 1 207 ? -9.123 -24.160 -25.861 1.00 56.22 207 LEU A O 1
ATOM 1635 N N . ASN A 1 208 ? -7.416 -23.663 -27.260 1.00 46.84 208 ASN A N 1
ATOM 1636 C CA . ASN A 1 208 ? -8.125 -23.714 -28.544 1.00 46.84 208 ASN A CA 1
ATOM 1637 C C . ASN A 1 208 ? -7.686 -24.946 -29.340 1.00 46.84 208 ASN A C 1
ATOM 1639 O O . ASN A 1 208 ? -8.503 -25.418 -30.159 1.00 46.84 208 ASN A O 1
#

Foldseek 3Di:
DCPPDPDDPVVVVVVVPPDDDPDPVPVVVVCVVVVDDPVCVVPVDDDDVVNVVVVVVVVVVVVVVVVVVVVLVVQLVVLLVQLVVLCVVLVVCLPPDPDVVSVVSNVSSLVSNLVSQLSVPPPCNVVSNVRSVVSVVVSVVVLVVSQVCCCPPVVDPRPDAPDWDDDPAFIWGHDPFWIWTWGPPPDPPIHIDIGGHVVVVVVVVVVD

pLDDT: mean 72.18, std 16.66, range [40.28, 93.69]

Secondary structure (DSSP, 8-state):
--SSS---GGGTTTSSS------GGGHHHHHHHHT--HHHHHH-S---HHHHHHHHHHHHHHHHHHHHHHHHHHHHHHHHHHHHHHHHHHHHGGGS---HHHHHHHHHHHHHHHHHHHHHSTT-HHHHHHHHHHHHHHHHHHHHHHHHHHHHHH-PPPS--SEEEEETTEEEEE-SSEEEEEESTTSTT-EEEEEE-HHHHHHHHHH-

Sequence (208 aa):
MAERLGVTDKAVSRRETGKGMPDVSLLKPLSETLGVSVNELLAGEAIEPEQVMERSDALVLRTMKESGERIWRFRRNVLYALGAVLLAGSLLFLGFDVSYAAVFAALAGVLLLAAAVFLAFRGRPKKALLAAALVLLFSFCLLEARDYVFVKYYRLPPQFNLQVVWGENGIRYDKLFYDVYRYHVDTADETYVIAANQKNEMINSKLN